Protein AF-A0A2X1KXJ7-F1 (afdb_monomer_lite)

Structure (mmCIF, N/CA/C/O backbone):
data_AF-A0A2X1KXJ7-F1
#
_entry.id   AF-A0A2X1KXJ7-F1
#
loop_
_atom_site.group_PDB
_atom_site.id
_atom_site.type_symbol
_atom_site.label_atom_id
_atom_site.label_alt_id
_atom_site.label_comp_id
_atom_site.label_asym_id
_atom_site.label_entity_id
_atom_site.label_seq_id
_atom_site.pdbx_PDB_ins_code
_atom_site.Cartn_x
_atom_site.Cartn_y
_atom_site.Cartn_z
_atom_site.occupancy
_atom_site.B_iso_or_equiv
_atom_site.auth_seq_id
_atom_site.auth_comp_id
_atom_site.auth_asym_id
_atom_site.auth_atom_id
_atom_site.pdbx_PDB_model_num
ATOM 1 N N . MET A 1 1 ? 16.088 -6.291 10.858 1.00 29.98 1 MET A N 1
ATOM 2 C CA . MET A 1 1 ? 14.641 -6.593 10.953 1.00 29.98 1 MET A CA 1
ATOM 3 C C . MET A 1 1 ? 14.403 -7.448 12.186 1.00 29.98 1 MET A C 1
ATOM 5 O O . MET A 1 1 ? 15.032 -8.490 12.298 1.00 29.98 1 MET A O 1
ATOM 9 N N . ARG A 1 2 ? 13.569 -7.004 13.136 1.00 28.48 2 ARG A N 1
ATOM 10 C CA . ARG A 1 2 ? 13.130 -7.861 14.248 1.00 28.48 2 ARG A CA 1
ATOM 11 C C . ARG A 1 2 ? 11.944 -8.679 13.752 1.00 28.48 2 ARG A C 1
ATOM 13 O O . ARG A 1 2 ? 10.889 -8.115 13.491 1.00 28.48 2 ARG A O 1
ATOM 20 N N . THR A 1 3 ? 12.115 -9.987 13.620 1.00 32.50 3 THR A N 1
ATOM 21 C CA . THR A 1 3 ? 11.000 -10.923 13.472 1.00 32.50 3 THR A CA 1
ATOM 22 C C . THR A 1 3 ? 10.183 -10.873 14.759 1.00 32.50 3 THR A C 1
ATOM 24 O O . THR A 1 3 ? 10.593 -11.410 15.789 1.00 32.50 3 THR A O 1
ATOM 27 N N . VAL A 1 4 ? 9.056 -10.162 14.748 1.00 41.41 4 VAL A N 1
ATOM 28 C CA . VAL A 1 4 ? 8.092 -10.271 15.843 1.00 41.41 4 VAL A CA 1
ATOM 29 C C . VAL A 1 4 ? 7.479 -11.656 15.716 1.00 41.41 4 VAL A C 1
ATOM 31 O O . VAL A 1 4 ? 6.808 -11.950 14.731 1.00 41.41 4 VAL A O 1
ATOM 34 N N . HIS A 1 5 ? 7.787 -12.530 16.674 1.00 40.47 5 HIS A N 1
ATOM 35 C CA . HIS A 1 5 ? 7.228 -13.875 16.689 1.00 40.47 5 HIS A CA 1
ATOM 36 C C . HIS A 1 5 ? 5.695 -13.771 16.733 1.00 40.47 5 HIS A C 1
ATOM 38 O O . HIS A 1 5 ? 5.186 -13.064 17.612 1.00 40.47 5 HIS A O 1
ATOM 44 N N . PRO A 1 6 ? 4.969 -14.462 15.836 1.00 50.69 6 PRO A N 1
ATOM 45 C CA . PRO A 1 6 ? 3.508 -14.408 15.773 1.00 50.69 6 PRO A CA 1
ATOM 46 C C . PRO A 1 6 ? 2.850 -14.653 17.138 1.00 50.69 6 PRO A C 1
ATOM 48 O O . PRO A 1 6 ? 1.909 -13.957 17.505 1.00 50.69 6 PRO A O 1
ATOM 51 N N . ASP A 1 7 ? 3.431 -15.540 17.952 1.00 54.59 7 ASP A N 1
ATOM 52 C CA . ASP A 1 7 ? 2.976 -15.870 19.309 1.00 54.59 7 ASP A CA 1
ATOM 53 C C . ASP A 1 7 ? 2.846 -14.671 20.252 1.00 54.59 7 ASP A C 1
ATOM 55 O O . ASP A 1 7 ? 1.968 -14.665 21.114 1.00 54.59 7 ASP A O 1
ATOM 59 N N . LYS A 1 8 ? 3.690 -13.639 20.109 1.00 55.44 8 LYS A N 1
ATOM 60 C CA . LYS A 1 8 ? 3.559 -12.424 20.925 1.00 55.44 8 LYS A CA 1
ATOM 61 C C . LYS A 1 8 ? 2.327 -11.621 20.525 1.00 55.44 8 LYS A C 1
ATOM 63 O O . LYS A 1 8 ? 1.589 -11.189 21.398 1.00 55.44 8 LYS A O 1
ATOM 68 N N . ILE A 1 9 ? 2.079 -11.469 19.227 1.00 58.78 9 ILE A N 1
ATOM 69 C CA . ILE A 1 9 ? 0.914 -10.734 18.718 1.00 58.78 9 ILE A CA 1
ATOM 70 C C . ILE A 1 9 ? -0.372 -11.486 19.074 1.00 58.78 9 ILE A C 1
ATOM 72 O O . ILE A 1 9 ? -1.312 -10.884 19.585 1.00 58.78 9 ILE A O 1
ATOM 76 N N . TYR A 1 10 ? -0.397 -12.810 18.890 1.00 61.47 10 TYR A N 1
ATOM 77 C CA . TYR A 1 10 ? -1.554 -13.623 19.258 1.00 61.47 10 TYR A CA 1
ATOM 78 C C . TYR A 1 10 ? -1.851 -13.563 20.757 1.00 61.47 10 TYR A C 1
ATOM 80 O O . TYR A 1 10 ? -3.012 -13.438 21.131 1.00 61.47 10 TYR A O 1
ATOM 88 N N . ARG A 1 11 ? -0.830 -13.587 21.625 1.00 69.31 11 ARG A N 1
ATOM 89 C CA . ARG A 1 11 ? -1.027 -13.441 23.075 1.00 69.31 11 ARG A CA 1
ATOM 90 C C . ARG A 1 11 ? -1.614 -12.090 23.465 1.00 69.31 11 ARG A C 1
ATOM 92 O O . ARG A 1 11 ? -2.513 -12.072 24.297 1.00 69.31 11 ARG A O 1
ATOM 99 N N . GLU A 1 12 ? -1.151 -10.996 22.868 1.00 71.12 12 GLU A N 1
ATOM 100 C CA . GLU A 1 12 ? -1.688 -9.655 23.143 1.00 71.12 12 GLU A CA 1
ATOM 101 C C . GLU A 1 12 ? -3.143 -9.522 22.672 1.00 71.12 12 GLU A C 1
ATOM 103 O O . GLU A 1 12 ? -3.991 -9.038 23.418 1.00 71.12 12 GLU A O 1
ATOM 108 N N . ILE A 1 13 ? -3.470 -10.037 21.479 1.00 73.06 13 ILE A N 1
ATOM 109 C CA . ILE A 1 13 ? -4.850 -10.053 20.964 1.00 73.06 13 ILE A CA 1
ATOM 110 C C . ILE A 1 13 ? -5.750 -10.908 21.864 1.00 73.06 13 ILE A C 1
ATOM 112 O O . ILE A 1 13 ? -6.831 -10.473 22.261 1.00 73.06 13 ILE A O 1
ATOM 116 N N . ILE A 1 14 ? -5.303 -12.113 22.232 1.00 73.25 14 ILE A N 1
ATOM 117 C CA . ILE A 1 14 ? -6.048 -13.005 23.128 1.00 73.25 14 ILE A CA 1
ATOM 118 C C . ILE A 1 14 ? -6.233 -12.349 24.496 1.00 73.25 14 ILE A C 1
ATOM 120 O O . ILE A 1 14 ? -7.328 -12.425 25.052 1.00 73.25 14 ILE A O 1
ATOM 124 N N . TRP A 1 15 ? -5.211 -11.688 25.040 1.00 81.19 15 TRP A N 1
ATOM 125 C CA . TRP A 1 15 ? -5.311 -10.975 26.310 1.00 81.19 15 TRP A CA 1
ATOM 126 C C . TRP A 1 15 ? -6.309 -9.818 26.229 1.00 81.19 15 TRP A C 1
ATOM 128 O O . TRP A 1 15 ? -7.184 -9.716 27.088 1.00 81.19 15 TRP A O 1
ATOM 138 N N . PHE A 1 16 ? -6.245 -8.999 25.179 1.00 77.94 16 PHE A N 1
ATOM 139 C CA . PHE A 1 16 ? -7.182 -7.902 24.957 1.00 77.94 16 PHE A CA 1
ATOM 140 C C . PHE A 1 16 ? -8.630 -8.407 24.875 1.00 77.94 16 PHE A C 1
ATOM 142 O O . PHE A 1 16 ? -9.495 -7.933 25.613 1.00 77.94 16 PHE A O 1
ATOM 149 N N . CYS A 1 17 ? -8.889 -9.433 24.062 1.00 75.44 17 CYS A N 1
ATOM 150 C CA . CYS A 1 17 ? -10.225 -10.006 23.903 1.00 75.44 17 CYS A CA 1
ATOM 151 C C . CYS A 1 17 ? -10.728 -10.707 25.175 1.00 75.44 17 CYS A C 1
ATOM 153 O O . CYS A 1 17 ? -11.867 -10.503 25.589 1.00 75.44 17 CYS A O 1
ATOM 155 N N . SER A 1 18 ? -9.883 -11.515 25.818 1.00 72.19 18 SER A N 1
ATOM 156 C CA . SER A 1 18 ? -10.295 -12.390 26.929 1.00 72.19 18 SER A CA 1
ATOM 157 C C . SER A 1 18 ? -10.265 -11.693 28.289 1.00 72.19 18 SER A C 1
ATOM 159 O O . SER A 1 18 ? -10.955 -12.115 29.213 1.00 72.19 18 SER A O 1
ATOM 161 N N . SER A 1 19 ? -9.456 -10.641 28.436 1.00 76.31 19 SER A N 1
ATOM 162 C CA . SER A 1 19 ? -9.278 -9.929 29.705 1.00 76.31 19 SER A CA 1
ATOM 163 C C . SER A 1 19 ? -9.865 -8.532 29.658 1.00 76.31 19 SER A C 1
ATOM 165 O O . SER A 1 19 ? -10.648 -8.191 30.534 1.00 76.31 19 SER A O 1
ATOM 167 N N . TYR A 1 20 ? -9.503 -7.716 28.670 1.00 73.81 20 TYR A N 1
ATOM 168 C CA . TYR A 1 20 ? -9.907 -6.312 28.655 1.00 73.81 20 TYR A CA 1
ATOM 169 C C . TYR A 1 20 ? -11.368 -6.162 28.222 1.00 73.81 20 TYR A C 1
ATOM 171 O O . TYR A 1 20 ? -12.198 -5.703 29.005 1.00 73.81 20 TYR A O 1
ATOM 179 N N . LEU A 1 21 ? -11.718 -6.651 27.030 1.00 75.06 21 LEU A N 1
ATOM 180 C CA . LEU A 1 21 ? -13.083 -6.583 26.494 1.00 75.06 21 LEU A CA 1
ATOM 181 C C . LEU A 1 21 ? -14.110 -7.285 27.392 1.00 75.06 21 LEU A C 1
ATOM 183 O O . LEU A 1 21 ? -15.205 -6.766 27.586 1.00 75.06 21 LEU A O 1
ATOM 187 N N . LEU A 1 22 ? -13.742 -8.431 27.968 1.00 71.19 22 LEU A N 1
ATOM 188 C CA . LEU A 1 22 ? -14.618 -9.247 28.815 1.00 71.19 22 LEU A CA 1
ATOM 189 C C . LEU A 1 22 ? -14.838 -8.646 30.214 1.00 71.19 22 LEU A C 1
ATOM 191 O O . LEU A 1 22 ? -15.933 -8.751 30.759 1.00 71.19 22 LEU A O 1
ATOM 195 N N . LYS A 1 23 ? -13.827 -7.979 30.793 1.00 78.75 23 LYS A N 1
ATOM 196 C CA . LYS A 1 23 ? -13.932 -7.337 32.120 1.00 78.75 23 LYS A CA 1
ATOM 197 C C . LYS A 1 23 ? -14.495 -5.916 32.075 1.00 78.75 23 LYS A C 1
ATOM 199 O O . LYS A 1 23 ? -14.812 -5.371 33.126 1.00 78.75 23 LYS A O 1
ATOM 204 N N . SER A 1 24 ? -14.632 -5.326 30.888 1.00 77.69 24 SER A N 1
ATOM 205 C CA . SER A 1 24 ? -15.153 -3.962 30.707 1.00 77.69 24 SER A CA 1
ATOM 206 C C . SER A 1 24 ? -16.647 -3.831 31.046 1.00 77.69 24 SER A C 1
ATOM 208 O O . SER A 1 24 ? -17.130 -2.731 31.298 1.00 77.69 24 SER A O 1
ATOM 210 N N . GLY A 1 25 ? -17.379 -4.948 31.092 1.00 82.12 25 GLY A N 1
ATOM 211 C CA . GLY A 1 25 ? -18.822 -4.974 31.315 1.00 82.12 25 GLY A CA 1
ATOM 212 C C . GLY A 1 25 ? -19.629 -4.665 30.041 1.00 82.12 25 GLY A C 1
ATOM 213 O O . GLY A 1 25 ? -19.108 -4.043 29.113 1.00 82.12 25 GLY A O 1
ATOM 214 N N . PRO A 1 26 ? -20.907 -5.087 29.970 1.00 83.00 26 PRO A N 1
ATOM 215 C CA . PRO A 1 26 ? -21.661 -5.154 28.712 1.00 83.00 26 PRO A CA 1
ATOM 216 C C . PRO A 1 26 ? -21.750 -3.834 27.935 1.00 83.00 26 PRO A C 1
ATOM 218 O O . PRO A 1 26 ? -21.610 -3.835 26.714 1.00 83.00 26 PRO A O 1
ATOM 221 N N . GLU A 1 27 ? -21.936 -2.707 28.626 1.00 84.06 27 GLU A N 1
ATOM 222 C CA . GLU A 1 27 ? -22.097 -1.395 27.982 1.00 84.06 27 GLU A CA 1
ATOM 223 C C . GLU A 1 27 ? -20.791 -0.846 27.398 1.00 84.06 27 GLU A C 1
ATOM 225 O O . GLU A 1 27 ? -20.772 -0.306 26.289 1.00 84.06 27 GLU A O 1
ATOM 230 N N . ALA A 1 28 ? -19.669 -1.030 28.095 1.00 83.75 28 ALA A N 1
ATOM 231 C CA . ALA A 1 28 ? -18.365 -0.641 27.571 1.00 83.75 28 ALA A CA 1
ATOM 232 C C . ALA A 1 28 ? -17.956 -1.541 26.396 1.00 83.75 28 ALA A C 1
ATOM 234 O O . ALA A 1 28 ? -17.510 -1.038 25.365 1.00 83.75 28 ALA A O 1
ATOM 235 N N . THR A 1 29 ? -18.192 -2.856 26.492 1.00 81.50 29 THR A N 1
ATOM 236 C CA . THR A 1 29 ? -17.978 -3.793 25.379 1.00 81.50 29 THR A CA 1
ATOM 237 C C . THR A 1 29 ? -18.814 -3.399 24.158 1.00 81.50 29 THR A C 1
ATOM 239 O O . THR A 1 29 ? -18.282 -3.322 23.051 1.00 81.50 29 THR A O 1
ATOM 242 N N . ARG A 1 30 ? -20.103 -3.081 24.347 1.00 83.38 30 ARG A N 1
ATOM 243 C CA . ARG A 1 30 ? -20.996 -2.610 23.277 1.00 83.38 30 ARG A CA 1
ATOM 244 C C . ARG A 1 30 ? -20.484 -1.328 22.626 1.00 83.38 30 ARG A C 1
ATOM 246 O O . ARG A 1 30 ? -20.495 -1.217 21.403 1.00 83.38 30 ARG A O 1
ATOM 253 N N . THR A 1 31 ? -20.017 -0.382 23.436 1.00 87.56 31 THR A N 1
ATOM 254 C CA . THR A 1 31 ? -19.471 0.896 22.962 1.00 87.56 31 THR A CA 1
ATOM 255 C C . THR A 1 31 ? -18.229 0.677 22.098 1.00 87.56 31 THR A C 1
ATOM 257 O O . THR A 1 31 ? -18.153 1.216 20.996 1.00 87.56 31 THR A O 1
ATOM 260 N N . ILE A 1 32 ? -17.298 -0.173 22.546 1.00 84.12 32 ILE A N 1
ATOM 261 C CA . ILE A 1 32 ? -16.088 -0.519 21.785 1.00 84.12 32 ILE A CA 1
ATOM 262 C C . ILE A 1 32 ? -16.457 -1.189 20.457 1.00 84.12 32 ILE A C 1
ATOM 264 O O . ILE A 1 32 ? -15.965 -0.770 19.413 1.00 84.12 32 ILE A O 1
ATOM 268 N N . ILE A 1 33 ? -17.354 -2.181 20.471 1.00 84.12 33 ILE A N 1
ATOM 269 C CA . ILE A 1 33 ? -17.796 -2.875 19.250 1.00 84.12 33 ILE A CA 1
ATOM 270 C C . ILE A 1 33 ? -18.420 -1.891 18.255 1.00 84.12 33 ILE A C 1
ATOM 272 O O . ILE A 1 33 ? -18.064 -1.906 17.079 1.00 84.12 33 ILE A O 1
ATOM 276 N N . ASN A 1 34 ? -19.312 -1.010 18.714 1.00 88.25 34 ASN A N 1
ATOM 277 C CA . ASN A 1 34 ? -19.956 -0.021 17.851 1.00 88.25 34 ASN A CA 1
ATOM 278 C C . ASN A 1 34 ? -18.955 0.995 17.282 1.00 88.25 34 ASN A C 1
ATOM 280 O O . ASN A 1 34 ? -19.090 1.387 16.122 1.00 88.25 34 ASN A O 1
ATOM 284 N N . SER A 1 35 ? -17.952 1.401 18.068 1.00 87.31 35 SER A N 1
ATOM 285 C CA . SER A 1 35 ? -16.879 2.289 17.606 1.00 87.31 35 SER A CA 1
ATOM 286 C C . SER A 1 35 ? -16.057 1.621 16.508 1.00 87.31 35 SER A C 1
ATOM 288 O O . SER A 1 35 ? -15.938 2.171 15.418 1.00 87.31 35 SER A O 1
ATOM 290 N N . VAL A 1 36 ? -15.580 0.393 16.751 1.00 85.50 36 VAL A N 1
ATOM 291 C CA . VAL A 1 36 ? -14.806 -0.388 15.772 1.00 85.50 36 VAL A CA 1
ATOM 292 C C . VAL A 1 36 ? -15.615 -0.616 14.496 1.00 85.50 36 VAL A C 1
ATOM 294 O O . VAL A 1 36 ? -15.093 -0.443 13.398 1.00 85.50 36 VAL A O 1
ATOM 297 N N . PHE A 1 37 ? -16.899 -0.962 14.621 1.00 84.88 37 PHE A N 1
ATOM 298 C CA . PHE A 1 37 ? -17.776 -1.148 13.468 1.00 84.88 37 PHE A CA 1
ATOM 299 C C . PHE A 1 37 ? -17.941 0.144 12.661 1.00 84.88 37 PHE A C 1
ATOM 301 O O . PHE A 1 37 ? -17.847 0.115 11.436 1.00 84.88 37 PHE A O 1
ATOM 308 N N . SER A 1 38 ? -18.155 1.277 13.334 1.00 87.19 38 SER A N 1
ATOM 309 C CA . SER A 1 38 ? -18.327 2.577 12.676 1.00 87.19 38 SER A CA 1
ATOM 310 C C . SER A 1 38 ? -17.048 3.032 11.970 1.00 87.19 38 SER A C 1
ATOM 312 O O . SER A 1 38 ? -17.107 3.510 10.838 1.00 87.19 38 SER A O 1
ATOM 314 N N . GLU A 1 39 ? -15.888 2.841 12.601 1.00 85.44 39 GLU A N 1
ATOM 315 C CA . GLU A 1 39 ? -14.585 3.126 11.995 1.00 85.44 39 GLU A CA 1
ATOM 316 C C . GLU A 1 39 ? -14.326 2.237 10.780 1.00 85.44 39 GLU A C 1
ATOM 318 O O . GLU A 1 39 ? -13.971 2.742 9.715 1.00 85.44 39 GLU A O 1
ATOM 323 N N . TRP A 1 40 ? -14.560 0.929 10.902 1.00 84.44 40 TRP A N 1
ATOM 324 C CA . TRP A 1 40 ? -14.382 -0.003 9.793 1.00 84.44 40 TRP A CA 1
ATOM 325 C C . TRP A 1 40 ? -15.319 0.313 8.624 1.00 84.44 40 TRP A C 1
ATOM 327 O O . TRP A 1 40 ? -14.872 0.357 7.480 1.00 84.44 40 TRP A O 1
ATOM 337 N N . ALA A 1 41 ? -16.593 0.608 8.901 1.00 84.75 41 ALA A N 1
ATOM 338 C CA . ALA A 1 41 ? -17.557 1.011 7.882 1.00 84.75 41 ALA A CA 1
ATOM 339 C C . ALA A 1 41 ? -17.121 2.296 7.163 1.00 84.75 41 ALA A C 1
ATOM 341 O O . ALA A 1 41 ? -17.209 2.371 5.941 1.00 84.75 41 ALA A O 1
ATOM 342 N N . SER A 1 42 ? -16.609 3.283 7.903 1.00 85.25 42 SER A N 1
ATOM 343 C CA . SER A 1 42 ? -16.073 4.523 7.333 1.00 85.25 42 SER A CA 1
ATOM 344 C C . SER A 1 42 ? -14.888 4.254 6.397 1.00 85.25 42 SER A C 1
ATOM 346 O O . SER A 1 42 ? -14.918 4.643 5.231 1.00 85.25 42 SER A O 1
ATOM 348 N N . ILE A 1 43 ? -13.891 3.493 6.863 1.00 84.62 43 ILE A N 1
ATOM 349 C CA . ILE A 1 43 ? -12.702 3.139 6.070 1.00 84.62 43 ILE A CA 1
ATOM 350 C C . ILE A 1 43 ? -13.091 2.363 4.805 1.00 84.62 43 ILE A C 1
ATOM 352 O O . ILE A 1 43 ? -12.611 2.673 3.714 1.00 84.62 43 ILE A O 1
ATOM 356 N N . ASN A 1 44 ? -13.982 1.380 4.945 1.00 85.25 44 ASN A N 1
ATOM 357 C CA . ASN A 1 44 ? -14.467 0.577 3.831 1.00 85.25 44 ASN A CA 1
ATOM 358 C C . ASN A 1 44 ? -15.277 1.409 2.823 1.00 85.25 44 ASN A C 1
ATOM 360 O O . ASN A 1 44 ? -15.222 1.129 1.632 1.00 85.25 44 ASN A O 1
ATOM 364 N N . ASN A 1 45 ? -16.014 2.431 3.263 1.00 87.31 45 ASN A N 1
ATOM 365 C CA . ASN A 1 45 ? -16.753 3.309 2.352 1.00 87.31 45 ASN A CA 1
ATOM 366 C C . ASN A 1 45 ? -15.823 4.206 1.525 1.00 87.31 45 ASN A C 1
ATOM 368 O O . ASN A 1 45 ? -16.100 4.431 0.348 1.00 87.31 45 ASN A O 1
ATOM 372 N N . ASP A 1 46 ? -14.720 4.682 2.111 1.00 85.75 46 ASP A N 1
ATOM 373 C CA . ASP A 1 46 ? -13.728 5.486 1.389 1.00 85.75 46 ASP A CA 1
ATOM 374 C C . ASP A 1 46 ? -12.975 4.645 0.345 1.00 85.75 46 ASP A C 1
ATOM 376 O O . ASP A 1 46 ? -12.781 5.075 -0.794 1.00 85.75 46 ASP A O 1
ATOM 380 N N . TYR A 1 47 ? -12.546 3.436 0.730 1.00 88.25 47 TYR A N 1
ATOM 381 C CA . TYR A 1 47 ? -11.749 2.543 -0.115 1.00 88.25 47 TYR A CA 1
ATOM 382 C C . TYR A 1 47 ? -12.122 1.065 0.111 1.00 88.25 47 TYR A C 1
ATOM 384 O O . TYR A 1 47 ? -11.395 0.350 0.797 1.00 88.25 47 TYR A O 1
ATOM 392 N N . PRO A 1 48 ? -13.199 0.548 -0.509 1.00 86.19 48 PRO A N 1
ATOM 393 C CA . PRO A 1 48 ? -13.672 -0.820 -0.251 1.00 86.19 48 PRO A CA 1
ATOM 394 C C . PRO A 1 48 ? -12.744 -1.908 -0.809 1.00 86.19 48 PRO A C 1
ATOM 396 O O . PRO A 1 48 ? -12.764 -3.054 -0.366 1.00 86.19 48 PRO A O 1
ATOM 399 N N . SER A 1 49 ? -11.948 -1.586 -1.834 1.00 88.69 49 SER A N 1
ATOM 400 C CA . SER A 1 49 ? -11.026 -2.546 -2.451 1.00 88.69 49 SER A CA 1
ATOM 401 C C . SER A 1 49 ? -9.818 -1.842 -3.095 1.00 88.69 49 SER A C 1
ATOM 403 O O . SER A 1 49 ? -9.713 -1.771 -4.328 1.00 88.69 49 SER A O 1
ATOM 405 N N . PRO A 1 50 ? -8.905 -1.279 -2.275 1.00 91.12 50 PRO A N 1
ATOM 406 C CA . PRO A 1 50 ? -7.828 -0.392 -2.735 1.00 91.12 50 PRO A CA 1
ATOM 407 C C . PRO A 1 50 ? -6.872 -1.062 -3.736 1.00 91.12 50 PRO A C 1
ATOM 409 O O . PRO A 1 50 ? -6.358 -0.412 -4.651 1.00 91.12 50 PRO A O 1
ATOM 412 N N . PHE A 1 51 ? -6.676 -2.376 -3.605 1.00 95.69 51 PHE A N 1
ATOM 413 C CA . PHE A 1 51 ? -5.747 -3.166 -4.418 1.00 95.69 51 PHE A CA 1
ATOM 414 C C . PHE A 1 51 ? -6.442 -4.238 -5.263 1.00 95.69 51 PHE A C 1
ATOM 416 O O . PHE A 1 51 ? -5.823 -5.229 -5.622 1.00 95.69 51 PHE A O 1
ATOM 423 N N . SER A 1 52 ? -7.705 -4.025 -5.646 1.00 93.75 52 SER A N 1
ATOM 424 C CA . SER A 1 52 ? -8.487 -4.947 -6.499 1.00 93.75 52 SER A CA 1
ATOM 425 C C . SER A 1 52 ? -7.842 -5.308 -7.850 1.00 93.75 52 SER A C 1
ATOM 427 O O . SER A 1 52 ? -8.268 -6.249 -8.512 1.00 93.75 52 SER A O 1
ATOM 429 N N . TRP A 1 53 ? -6.819 -4.565 -8.273 1.00 94.31 53 TRP A N 1
ATOM 430 C CA . TRP A 1 53 ? -6.021 -4.795 -9.481 1.00 94.31 53 TRP A CA 1
ATOM 431 C C . TRP A 1 53 ? -4.773 -5.671 -9.245 1.00 94.31 53 TRP A C 1
ATOM 433 O O . TRP A 1 53 ? -3.981 -5.851 -10.169 1.00 94.31 53 TRP A O 1
ATOM 443 N N . VAL A 1 54 ? -4.586 -6.188 -8.027 1.00 94.56 54 VAL A N 1
ATOM 444 C CA . VAL A 1 54 ? -3.527 -7.124 -7.625 1.00 94.56 54 VAL A CA 1
ATOM 445 C C . VAL A 1 54 ? -4.172 -8.471 -7.312 1.00 94.56 54 VAL A C 1
ATOM 447 O O . VAL A 1 54 ? -5.096 -8.538 -6.504 1.00 94.56 54 VAL A O 1
ATOM 450 N N . ASP A 1 55 ? -3.681 -9.548 -7.922 1.00 92.94 55 ASP A N 1
ATOM 451 C CA . ASP A 1 55 ? -4.115 -10.903 -7.573 1.00 92.94 55 ASP A CA 1
ATOM 452 C C . ASP A 1 55 ? -3.455 -11.347 -6.258 1.00 92.94 55 ASP A C 1
ATOM 454 O O . ASP A 1 55 ? -2.234 -11.487 -6.175 1.00 92.94 55 ASP A O 1
ATOM 458 N N . SER A 1 56 ? -4.268 -11.5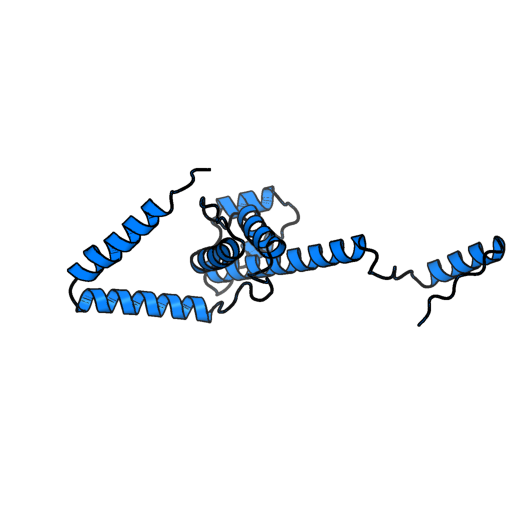87 -5.225 1.00 91.12 56 SER A N 1
ATOM 459 C CA . SER A 1 56 ? -3.809 -12.013 -3.896 1.00 91.12 56 SER A CA 1
ATOM 460 C C . SER A 1 56 ? -3.194 -13.417 -3.871 1.00 91.12 56 SER A C 1
ATOM 462 O O . SER A 1 56 ? -2.573 -13.804 -2.877 1.00 91.12 56 SER A O 1
ATOM 464 N N . ARG A 1 57 ? -3.358 -14.191 -4.949 1.00 90.75 57 ARG A N 1
ATOM 465 C CA . ARG A 1 57 ? -2.786 -15.535 -5.115 1.00 90.75 57 ARG A CA 1
ATOM 466 C C . ARG A 1 57 ? -1.488 -15.526 -5.916 1.00 90.75 57 ARG A C 1
ATOM 468 O O . ARG A 1 57 ? -0.762 -16.519 -5.904 1.00 90.75 57 ARG A O 1
ATOM 475 N N . ASP A 1 58 ? -1.183 -14.422 -6.588 1.00 94.12 58 ASP A N 1
ATOM 476 C CA . ASP A 1 58 ? 0.032 -14.254 -7.374 1.00 94.12 58 ASP A CA 1
ATOM 477 C C . ASP A 1 58 ? 1.167 -13.732 -6.478 1.00 94.12 58 ASP A C 1
ATOM 479 O O . ASP A 1 58 ? 1.131 -12.611 -5.961 1.00 94.12 58 ASP A O 1
ATOM 483 N N . SER A 1 59 ? 2.193 -14.568 -6.288 1.00 93.12 59 SER A N 1
ATOM 484 C CA . SER A 1 59 ? 3.347 -14.242 -5.442 1.00 93.12 59 SER A CA 1
ATOM 485 C C . SER A 1 59 ? 4.109 -13.015 -5.921 1.00 93.12 59 SER A C 1
ATOM 487 O O . SER A 1 59 ? 4.510 -12.200 -5.094 1.00 93.12 59 SER A O 1
ATOM 489 N N . GLU A 1 60 ? 4.307 -12.866 -7.229 1.00 93.62 60 GLU A N 1
ATOM 490 C CA . GLU A 1 60 ? 5.068 -11.750 -7.785 1.00 93.62 60 GLU A CA 1
ATOM 491 C C . GLU A 1 60 ? 4.309 -10.439 -7.577 1.00 93.62 60 GLU A C 1
ATOM 493 O O . GLU A 1 60 ? 4.884 -9.436 -7.151 1.00 93.62 60 GLU A O 1
ATOM 498 N N . GLN A 1 61 ? 2.997 -10.455 -7.813 1.00 94.88 61 GLN A N 1
ATOM 499 C CA . GLN A 1 61 ? 2.141 -9.292 -7.609 1.00 94.88 61 GLN A CA 1
ATOM 500 C C . GLN A 1 61 ? 2.072 -8.873 -6.138 1.00 94.88 61 GLN A C 1
ATOM 502 O O . GLN A 1 61 ? 2.196 -7.682 -5.834 1.00 94.88 61 GLN A O 1
ATOM 507 N N . CYS A 1 62 ? 1.930 -9.835 -5.225 1.00 94.88 62 CYS A N 1
ATOM 508 C CA . CYS A 1 62 ? 1.907 -9.574 -3.788 1.00 94.88 62 CYS A CA 1
ATOM 509 C C . CYS A 1 62 ? 3.255 -9.047 -3.274 1.00 94.88 62 CYS A C 1
ATOM 511 O O . CYS A 1 62 ? 3.292 -8.080 -2.507 1.00 94.88 62 CYS A O 1
ATOM 513 N N . ASP A 1 63 ? 4.365 -9.637 -3.725 1.00 93.50 63 ASP A N 1
ATOM 514 C CA . ASP A 1 63 ? 5.719 -9.195 -3.382 1.00 93.50 63 ASP A CA 1
ATOM 515 C C . ASP A 1 63 ? 5.993 -7.790 -3.903 1.00 93.50 63 ASP A C 1
ATOM 517 O O . ASP A 1 63 ? 6.525 -6.937 -3.184 1.00 93.50 63 ASP A O 1
ATOM 521 N N . TRP A 1 64 ? 5.599 -7.530 -5.147 1.00 95.50 64 TRP A N 1
ATOM 522 C CA . TRP A 1 64 ? 5.728 -6.221 -5.758 1.00 95.50 64 TRP A CA 1
ATOM 523 C C . TRP A 1 64 ? 4.935 -5.171 -4.976 1.00 95.50 64 TRP A C 1
ATOM 525 O O . TRP A 1 64 ? 5.501 -4.129 -4.645 1.00 95.50 64 TRP A O 1
ATOM 535 N N . LEU A 1 65 ? 3.668 -5.442 -4.631 1.00 96.44 65 LEU A N 1
ATOM 536 C CA . LEU A 1 65 ? 2.821 -4.496 -3.899 1.00 96.44 65 LEU A CA 1
ATOM 537 C C . LEU A 1 65 ? 3.437 -4.159 -2.539 1.00 96.44 65 LEU A C 1
ATOM 539 O O . LEU A 1 65 ? 3.618 -2.982 -2.218 1.00 96.44 65 LEU A O 1
ATOM 543 N N . TRP A 1 66 ? 3.809 -5.186 -1.771 1.00 94.81 66 TRP A N 1
ATOM 544 C CA . TRP A 1 66 ? 4.397 -5.016 -0.445 1.00 94.81 66 TRP A CA 1
ATOM 545 C C . TRP A 1 66 ? 5.681 -4.180 -0.492 1.00 94.81 66 TRP A C 1
ATOM 547 O O . TRP A 1 66 ? 5.818 -3.195 0.236 1.00 94.81 66 TRP A O 1
ATOM 557 N N . ASN A 1 67 ? 6.596 -4.500 -1.409 1.00 93.19 67 ASN A N 1
ATOM 558 C CA . ASN A 1 67 ? 7.844 -3.755 -1.570 1.00 93.19 67 ASN A CA 1
ATOM 559 C C . ASN A 1 67 ? 7.604 -2.323 -2.075 1.00 93.19 67 ASN A C 1
ATOM 561 O O . ASN A 1 67 ? 8.243 -1.379 -1.608 1.00 93.19 67 ASN A O 1
ATOM 565 N N . ALA A 1 68 ? 6.666 -2.135 -3.006 1.00 94.69 68 ALA A N 1
ATOM 566 C CA . ALA A 1 68 ? 6.346 -0.826 -3.562 1.00 94.69 68 ALA A CA 1
ATOM 567 C C . ALA A 1 68 ? 5.753 0.127 -2.513 1.00 94.69 68 ALA A C 1
ATOM 569 O O . ALA A 1 68 ? 6.043 1.329 -2.558 1.00 94.69 68 ALA A O 1
ATOM 570 N N . MET A 1 69 ? 4.961 -0.389 -1.569 1.00 95.25 69 MET A N 1
ATOM 571 C CA . MET A 1 69 ? 4.474 0.381 -0.422 1.00 95.25 69 MET A CA 1
ATOM 572 C C . MET A 1 69 ? 5.630 0.779 0.509 1.00 95.25 69 MET A C 1
ATOM 574 O O . MET A 1 69 ? 5.764 1.956 0.849 1.00 95.25 69 MET A O 1
ATOM 578 N N . GLN A 1 70 ? 6.531 -0.154 0.831 1.00 91.88 70 GLN A N 1
ATOM 579 C CA . GLN A 1 70 ? 7.676 0.086 1.724 1.00 91.88 70 GLN A CA 1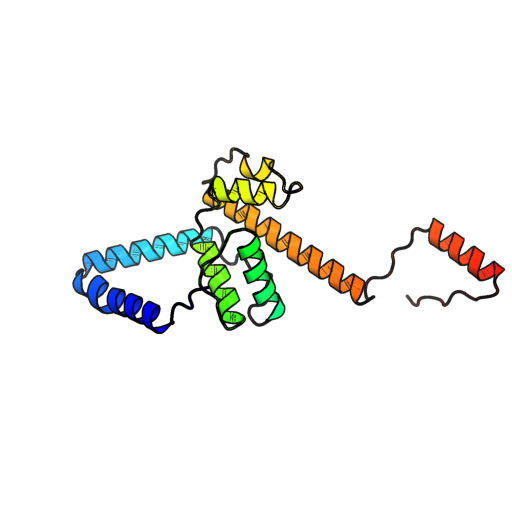
ATOM 580 C C . GLN A 1 70 ? 8.639 1.150 1.174 1.00 91.88 70 GLN A C 1
ATOM 582 O O . GLN A 1 70 ? 9.037 2.060 1.900 1.00 91.88 70 GLN A O 1
ATOM 587 N N . VAL A 1 71 ? 8.943 1.115 -0.131 1.00 91.50 71 VAL A N 1
ATOM 588 C CA . VAL A 1 71 ? 9.747 2.153 -0.817 1.00 91.50 71 VAL A CA 1
ATOM 589 C C . VAL A 1 71 ? 9.095 3.538 -0.723 1.00 91.50 71 VAL A C 1
ATOM 591 O O . VAL A 1 71 ? 9.777 4.558 -0.774 1.00 91.50 71 VAL A O 1
ATOM 594 N N . ARG A 1 72 ? 7.771 3.590 -0.553 1.00 92.88 72 ARG A N 1
ATOM 595 C CA . ARG A 1 72 ? 7.006 4.825 -0.350 1.00 92.88 72 ARG A CA 1
ATOM 596 C C . ARG A 1 72 ? 6.804 5.158 1.126 1.00 92.88 72 ARG A C 1
ATOM 598 O O . ARG A 1 72 ? 5.948 5.976 1.431 1.00 92.88 72 ARG A O 1
ATOM 605 N N . CYS A 1 73 ? 7.569 4.554 2.033 1.00 92.06 73 CYS A N 1
ATOM 606 C CA . CYS A 1 73 ? 7.448 4.741 3.481 1.00 92.06 73 CYS A CA 1
ATOM 607 C C . CYS A 1 73 ? 6.076 4.341 4.051 1.00 92.06 73 CYS A C 1
ATOM 609 O O . CYS A 1 73 ? 5.680 4.844 5.101 1.00 92.06 73 CYS A O 1
ATOM 611 N N . VAL A 1 74 ? 5.353 3.448 3.371 1.00 93.56 74 VAL A N 1
ATOM 612 C CA . VAL A 1 74 ? 4.067 2.915 3.828 1.00 93.56 74 VAL A CA 1
ATOM 613 C C . VAL A 1 74 ? 4.252 1.436 4.108 1.00 93.56 74 VAL A C 1
ATOM 615 O O . VAL A 1 74 ? 4.424 0.629 3.201 1.00 93.56 74 VAL A O 1
ATOM 618 N N . GLY A 1 75 ? 4.285 1.070 5.379 1.00 87.94 75 GLY A N 1
ATOM 619 C CA . GLY A 1 75 ? 4.669 -0.277 5.753 1.00 87.94 75 GLY A CA 1
ATOM 620 C C . GLY A 1 75 ? 4.719 -0.476 7.251 1.00 87.94 75 GLY A C 1
ATOM 621 O O . GLY A 1 75 ? 4.618 0.465 8.036 1.00 87.94 75 GLY A O 1
ATOM 622 N N . THR A 1 76 ? 4.912 -1.728 7.639 1.00 81.38 76 THR A N 1
ATOM 623 C CA . THR A 1 76 ? 5.161 -2.114 9.028 1.00 81.38 76 THR A CA 1
ATOM 624 C C . THR A 1 76 ? 6.542 -2.768 9.122 1.00 81.38 76 THR A C 1
ATOM 626 O O . THR A 1 76 ? 7.052 -3.254 8.106 1.00 81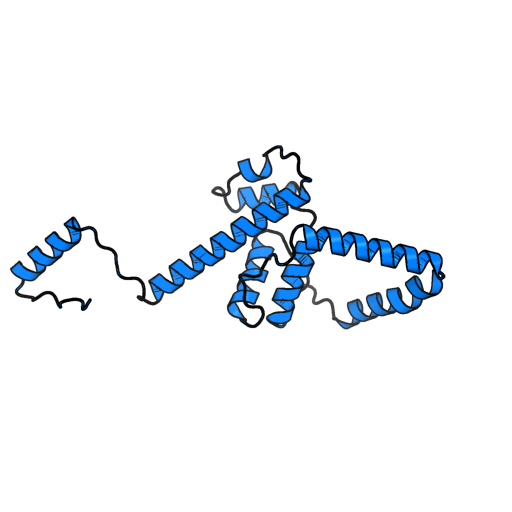.38 76 THR A O 1
ATOM 629 N N . PRO A 1 77 ? 7.166 -2.823 10.314 1.00 77.00 77 PRO A N 1
ATOM 630 C CA . PRO A 1 77 ? 8.426 -3.545 10.507 1.00 77.00 77 PRO A CA 1
ATOM 631 C C . PRO A 1 77 ? 8.265 -5.073 10.426 1.00 77.00 77 PRO A C 1
ATOM 633 O O . PRO A 1 77 ? 9.255 -5.797 10.545 1.00 77.00 77 PRO A O 1
ATOM 636 N N . LEU A 1 78 ? 7.033 -5.568 10.269 1.00 79.56 78 LEU A N 1
ATOM 637 C CA . LEU A 1 78 ? 6.730 -6.981 10.102 1.00 79.56 78 LEU A CA 1
ATOM 638 C C . LEU A 1 78 ? 6.983 -7.383 8.651 1.00 79.56 78 LEU A C 1
ATOM 640 O O . LEU A 1 78 ? 6.694 -6.619 7.737 1.00 79.56 78 LEU A O 1
ATOM 644 N N . ASN A 1 79 ? 7.504 -8.590 8.441 1.00 80.88 79 ASN A N 1
ATOM 645 C CA . ASN A 1 79 ? 7.668 -9.147 7.104 1.00 80.88 79 ASN A CA 1
ATOM 646 C C . ASN A 1 79 ? 6.732 -10.354 6.947 1.00 80.88 79 ASN A C 1
ATOM 648 O O . ASN A 1 79 ? 7.026 -11.405 7.524 1.00 80.88 79 ASN A O 1
ATOM 652 N N . PRO A 1 80 ? 5.599 -10.212 6.237 1.00 85.94 80 PRO A N 1
ATOM 653 C CA . PRO A 1 80 ? 4.671 -11.315 6.018 1.00 85.94 80 PRO A CA 1
ATOM 654 C C . PRO A 1 80 ? 5.326 -12.410 5.161 1.00 85.94 80 PRO A C 1
ATOM 656 O O . PRO A 1 80 ? 6.136 -12.116 4.280 1.00 85.94 80 PRO A O 1
ATOM 659 N N . LEU A 1 81 ? 5.006 -13.678 5.434 1.00 84.00 81 LEU A N 1
ATOM 660 C CA . LEU A 1 81 ? 5.741 -14.818 4.876 1.00 84.00 81 LEU A CA 1
ATOM 661 C C . LEU A 1 81 ? 5.142 -15.317 3.560 1.00 84.00 81 LEU A C 1
ATOM 663 O O . LEU A 1 81 ? 5.889 -15.651 2.643 1.00 84.00 81 LEU A O 1
ATOM 667 N N . THR A 1 82 ? 3.813 -15.355 3.454 1.00 88.12 82 THR A N 1
ATOM 668 C CA . THR A 1 82 ? 3.117 -15.857 2.259 1.00 88.12 82 THR A CA 1
ATOM 669 C C . THR A 1 82 ? 2.612 -14.716 1.365 1.00 88.12 82 THR A C 1
ATOM 671 O O . THR A 1 82 ? 2.400 -13.607 1.864 1.00 88.12 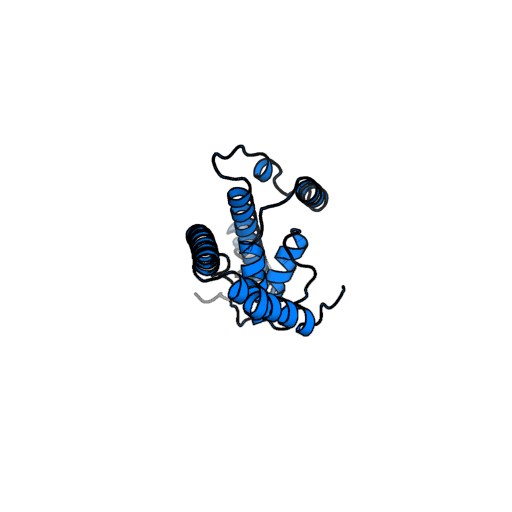82 THR A O 1
ATOM 674 N N . PRO A 1 83 ? 2.379 -14.960 0.060 1.00 88.00 83 PRO A N 1
ATOM 675 C CA . PRO A 1 83 ? 1.777 -13.975 -0.848 1.00 88.00 83 PRO A CA 1
ATOM 676 C C . PRO A 1 83 ? 0.469 -13.390 -0.317 1.00 88.00 83 PRO A C 1
ATOM 678 O O . PRO A 1 83 ? 0.325 -12.177 -0.186 1.00 88.00 83 PRO A O 1
ATOM 681 N N . GLU A 1 84 ? -0.439 -14.267 0.105 1.00 89.12 84 GLU A N 1
ATOM 682 C CA . GLU A 1 84 ? -1.732 -13.878 0.656 1.00 89.12 84 GLU A CA 1
ATOM 683 C C . GLU A 1 84 ? -1.572 -13.027 1.925 1.00 89.12 84 GLU A C 1
ATOM 685 O O . GLU A 1 84 ? -2.235 -12.002 2.079 1.00 89.12 84 GLU A O 1
ATOM 690 N N . GLN A 1 85 ? -0.635 -13.385 2.812 1.00 90.81 85 GLN A N 1
ATOM 691 C CA . GLN A 1 85 ? -0.329 -12.554 3.974 1.00 90.81 85 GLN A CA 1
ATOM 692 C C . GLN A 1 85 ? 0.188 -11.175 3.557 1.00 90.81 85 GLN A C 1
ATOM 694 O O . GLN A 1 85 ? -0.237 -10.182 4.137 1.00 90.81 85 GLN A O 1
ATOM 699 N N . LYS A 1 86 ? 1.068 -11.077 2.553 1.00 92.75 86 LYS A N 1
ATOM 700 C CA . LYS A 1 86 ? 1.570 -9.785 2.055 1.00 92.75 86 LYS A CA 1
ATOM 701 C C . LYS A 1 86 ? 0.442 -8.921 1.499 1.00 92.75 86 LYS A C 1
ATOM 703 O O . LYS A 1 86 ? 0.391 -7.736 1.819 1.00 92.75 86 LYS A O 1
ATOM 708 N N . TYR A 1 87 ? -0.490 -9.511 0.751 1.00 94.06 87 TYR A N 1
ATOM 709 C CA . TYR A 1 87 ? -1.670 -8.811 0.245 1.00 94.06 87 TYR A CA 1
ATOM 710 C C . TYR A 1 87 ? -2.556 -8.273 1.379 1.00 94.06 87 TYR A C 1
ATOM 712 O O . TYR A 1 87 ? -2.881 -7.084 1.411 1.00 94.06 87 TYR A O 1
ATOM 720 N N . TRP A 1 88 ? -2.908 -9.111 2.357 1.00 91.88 88 TRP A N 1
ATOM 721 C CA . TRP A 1 88 ? -3.761 -8.680 3.469 1.00 91.88 88 TRP A CA 1
ATOM 722 C C . TRP A 1 88 ? -3.066 -7.678 4.394 1.00 91.88 88 TRP A C 1
ATOM 724 O O . TRP A 1 88 ? -3.701 -6.730 4.852 1.00 91.88 88 TRP A O 1
ATOM 734 N N . PHE A 1 89 ? -1.758 -7.818 4.621 1.00 92.81 89 PHE A N 1
ATOM 735 C CA . PHE A 1 89 ? -0.976 -6.825 5.359 1.00 92.81 89 PHE A CA 1
ATOM 736 C C . PHE A 1 89 ? -0.875 -5.500 4.608 1.00 92.81 89 PHE A C 1
ATOM 738 O O . PHE A 1 89 ? -0.917 -4.452 5.249 1.00 92.81 89 PHE A O 1
ATOM 745 N N . ALA A 1 90 ? -0.756 -5.518 3.279 1.00 94.25 90 ALA A N 1
ATOM 746 C CA . ALA A 1 90 ? -0.808 -4.312 2.460 1.00 94.25 90 ALA A CA 1
ATOM 747 C C . ALA A 1 90 ? -2.157 -3.596 2.634 1.00 94.25 90 ALA A C 1
ATOM 749 O O . ALA A 1 90 ? -2.168 -2.401 2.930 1.00 94.25 90 ALA A O 1
ATOM 750 N N . CYS A 1 91 ? -3.276 -4.329 2.550 1.00 92.94 91 CYS A N 1
ATOM 751 C CA . CYS A 1 91 ? -4.620 -3.791 2.801 1.00 92.94 91 CYS A CA 1
ATOM 752 C C . CYS A 1 91 ? -4.735 -3.196 4.210 1.00 92.94 91 CYS A C 1
ATOM 754 O O . CYS A 1 91 ? -5.016 -2.012 4.357 1.00 92.94 91 CYS A O 1
ATOM 756 N N . ALA A 1 92 ? -4.405 -3.973 5.245 1.00 90.81 92 ALA A N 1
ATOM 757 C CA . ALA A 1 92 ? -4.492 -3.521 6.631 1.00 90.81 92 ALA A CA 1
ATOM 758 C C . ALA A 1 92 ? -3.593 -2.303 6.903 1.00 90.81 92 ALA A C 1
ATOM 760 O O . ALA A 1 92 ? -3.985 -1.381 7.618 1.00 90.81 92 ALA A O 1
ATOM 761 N N . THR A 1 93 ? -2.393 -2.277 6.318 1.00 93.00 93 THR A N 1
ATOM 762 C CA . THR A 1 93 ? -1.477 -1.138 6.430 1.00 93.00 93 THR A CA 1
ATOM 763 C C . THR A 1 93 ? -2.086 0.090 5.770 1.00 93.00 93 THR A C 1
ATOM 765 O O . THR A 1 93 ? -2.073 1.155 6.368 1.00 93.00 93 THR A O 1
ATOM 768 N N . PHE A 1 94 ? -2.645 -0.046 4.566 1.00 93.62 94 PHE A N 1
ATOM 769 C CA . PHE A 1 94 ? -3.312 1.047 3.864 1.00 93.62 94 PHE A CA 1
ATOM 770 C C . PHE A 1 94 ? -4.514 1.592 4.648 1.00 93.62 94 PHE A C 1
ATOM 772 O O . PHE A 1 94 ? -4.668 2.807 4.782 1.00 93.62 94 PHE A O 1
ATOM 779 N N . ASP A 1 95 ? -5.338 0.713 5.211 1.00 90.12 95 ASP A N 1
ATOM 780 C CA . ASP A 1 95 ? -6.527 1.078 5.978 1.00 90.12 95 ASP A CA 1
ATOM 781 C C . ASP A 1 95 ? -6.166 1.898 7.219 1.00 90.12 95 ASP A C 1
ATOM 783 O O . ASP A 1 95 ? -6.708 2.991 7.417 1.00 90.12 95 ASP A O 1
ATOM 787 N N . ASN A 1 96 ? -5.172 1.438 7.980 1.00 88.38 96 ASN A N 1
ATOM 788 C CA . ASN A 1 96 ? -4.701 2.078 9.214 1.00 88.38 96 ASN A CA 1
ATOM 789 C C . ASN A 1 96 ? -3.711 3.232 8.982 1.00 88.38 96 ASN A C 1
ATOM 791 O O . ASN A 1 96 ? -3.257 3.863 9.934 1.00 88.38 96 ASN A O 1
ATOM 795 N N . TRP A 1 97 ? -3.327 3.501 7.735 1.00 91.31 97 TRP A N 1
ATOM 796 C CA . TRP A 1 97 ? -2.369 4.553 7.433 1.00 91.31 97 TRP A CA 1
ATOM 797 C C . TRP A 1 97 ? -3.037 5.932 7.418 1.00 91.31 97 TRP A C 1
ATOM 799 O O . TRP A 1 97 ? -3.989 6.184 6.676 1.00 91.31 97 TRP A O 1
ATOM 809 N N . GLU A 1 98 ? -2.491 6.843 8.221 1.00 88.50 98 GLU A N 1
ATOM 810 C CA . GLU A 1 98 ? -2.984 8.216 8.399 1.00 88.50 98 GLU A CA 1
ATOM 811 C C . GLU A 1 98 ? -2.388 9.220 7.395 1.00 88.50 98 GLU A C 1
ATOM 813 O O . GLU A 1 98 ? -2.688 10.412 7.424 1.00 88.50 98 GLU A O 1
ATOM 818 N N . GLY A 1 99 ? -1.564 8.738 6.464 1.00 90.69 99 GLY A N 1
ATOM 819 C CA . GLY A 1 99 ? -0.842 9.565 5.505 1.00 90.69 99 GLY A CA 1
ATOM 820 C C . GLY A 1 99 ? 0.628 9.767 5.879 1.00 90.69 99 GLY A C 1
ATOM 821 O O . GLY A 1 99 ? 1.104 9.326 6.926 1.00 90.69 99 GLY A O 1
ATOM 822 N N . TRP A 1 100 ? 1.380 10.405 4.981 1.00 91.19 100 TRP A N 1
ATOM 823 C CA . TRP A 1 100 ? 2.782 10.729 5.232 1.00 91.19 100 TRP A CA 1
ATOM 824 C C . TRP A 1 100 ? 2.909 11.898 6.201 1.00 91.19 100 TRP A C 1
ATOM 826 O O . TRP A 1 100 ? 2.209 12.901 6.064 1.00 91.19 100 TRP A O 1
ATOM 836 N N . ASN A 1 101 ? 3.857 11.794 7.128 1.00 89.62 101 ASN A N 1
ATOM 837 C CA . ASN A 1 101 ? 4.324 12.952 7.883 1.00 89.62 101 ASN A CA 1
ATOM 838 C C . ASN A 1 101 ? 5.324 13.786 7.056 1.00 89.62 101 ASN A C 1
ATOM 840 O O . ASN A 1 101 ? 5.833 13.333 6.028 1.00 89.62 101 ASN A O 1
ATOM 844 N N . GLU A 1 102 ? 5.635 14.999 7.515 1.00 88.19 102 GLU A N 1
ATOM 845 C CA . GLU A 1 102 ? 6.526 15.926 6.800 1.00 88.19 102 GLU A CA 1
ATOM 846 C C . GLU A 1 102 ? 7.912 15.332 6.511 1.00 88.19 102 GLU A C 1
ATOM 848 O O . GLU A 1 102 ? 8.440 15.504 5.414 1.00 88.19 102 GLU A O 1
ATOM 853 N N . GLN A 1 103 ? 8.479 14.574 7.455 1.00 90.44 103 GLN A N 1
ATOM 854 C CA . GLN A 1 103 ? 9.791 13.938 7.295 1.00 90.44 103 GLN A CA 1
ATOM 855 C C . GLN A 1 103 ? 9.765 12.866 6.199 1.00 90.44 103 GLN A C 1
ATOM 857 O O . GLN A 1 103 ? 10.674 12.798 5.373 1.00 90.44 103 GLN A O 1
ATOM 862 N N . GLN A 1 104 ? 8.708 12.051 6.156 1.00 91.12 104 GLN A N 1
ATOM 863 C CA . GLN A 1 104 ? 8.502 11.050 5.112 1.00 91.12 104 GLN A CA 1
ATOM 864 C C . GLN A 1 104 ? 8.287 11.712 3.750 1.00 91.12 104 GLN A C 1
ATOM 866 O O . GLN A 1 104 ? 8.878 11.270 2.769 1.00 91.12 104 GLN A O 1
ATOM 871 N N . VAL A 1 105 ? 7.492 12.787 3.672 1.00 89.69 105 VAL A N 1
ATOM 872 C CA . VAL A 1 105 ? 7.314 13.546 2.422 1.00 89.69 105 VAL A CA 1
ATOM 873 C C . VAL A 1 105 ? 8.654 14.098 1.940 1.00 89.69 105 VAL A C 1
ATOM 875 O O . VAL A 1 105 ? 8.997 13.923 0.772 1.00 89.69 105 VAL A O 1
ATOM 878 N N . GLN A 1 106 ? 9.435 14.709 2.830 1.00 89.31 106 GLN A N 1
ATOM 879 C CA . GLN A 1 106 ? 10.740 15.269 2.493 1.00 89.31 106 GLN A CA 1
ATOM 880 C C . GLN A 1 106 ? 11.702 14.188 1.979 1.00 89.31 106 GLN A C 1
ATOM 882 O O . GLN A 1 106 ? 12.239 14.325 0.880 1.00 89.31 106 GLN A O 1
ATOM 887 N N . PHE A 1 107 ? 11.825 13.069 2.700 1.00 91.12 107 PHE A N 1
ATOM 888 C CA . PHE A 1 107 ? 12.629 11.920 2.277 1.00 91.12 107 PHE A CA 1
ATOM 889 C C . PHE A 1 107 ? 12.226 11.412 0.887 1.00 91.12 107 PHE A C 1
ATOM 891 O O . PHE A 1 107 ? 13.072 11.103 0.046 1.00 91.12 107 PHE A O 1
ATOM 898 N N . LEU A 1 108 ? 10.924 11.334 0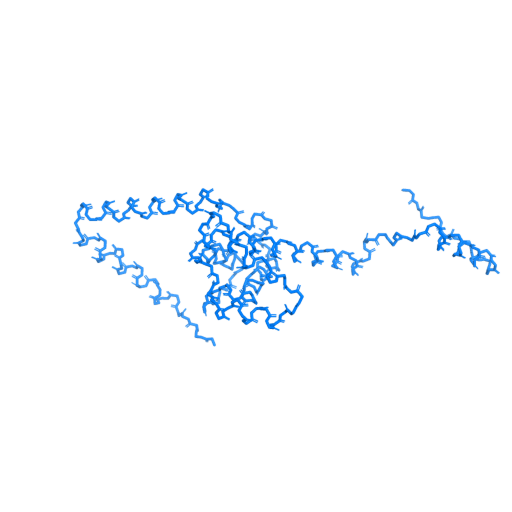.620 1.00 90.69 108 LEU A N 1
ATOM 899 C CA . LEU A 1 108 ? 10.398 10.849 -0.648 1.00 90.69 108 LEU A CA 1
ATOM 900 C C . LEU A 1 108 ? 10.660 11.802 -1.822 1.00 90.69 108 LEU A C 1
ATOM 902 O O . LEU A 1 108 ? 10.861 11.336 -2.946 1.00 90.69 108 LEU A O 1
ATOM 906 N N . LEU A 1 109 ? 10.638 13.114 -1.579 1.00 89.31 109 LEU A N 1
ATOM 907 C CA . LEU A 1 109 ? 10.967 14.130 -2.581 1.00 89.31 109 LEU A CA 1
ATOM 908 C C . LEU A 1 109 ? 12.472 14.160 -2.877 1.00 89.31 109 LEU A C 1
ATOM 910 O O . LEU A 1 109 ? 12.859 14.305 -4.034 1.00 89.31 109 LEU A O 1
ATOM 914 N N . GLU A 1 110 ? 13.312 13.965 -1.861 1.00 89.75 110 GLU A N 1
ATOM 915 C CA . GLU A 1 110 ? 14.767 13.852 -2.020 1.00 89.75 110 GLU A CA 1
ATOM 916 C C . GLU A 1 110 ? 15.160 12.569 -2.761 1.00 89.75 110 GLU A C 1
ATOM 918 O O . GLU A 1 110 ? 15.974 12.601 -3.684 1.00 89.75 110 GLU A O 1
ATOM 923 N N . SER A 1 111 ? 14.525 11.447 -2.414 1.00 87.06 111 SER A N 1
ATOM 924 C CA . SER A 1 111 ? 14.786 10.138 -3.028 1.00 87.06 111 SER A CA 1
ATOM 925 C C . SER A 1 111 ? 14.340 10.061 -4.491 1.00 87.06 111 SER A C 1
ATOM 927 O O . SER A 1 111 ? 14.881 9.274 -5.268 1.00 87.06 111 SER A O 1
ATOM 929 N N . ASN A 1 112 ? 13.345 10.858 -4.892 1.00 85.19 112 ASN A N 1
ATOM 930 C CA . ASN A 1 112 ? 12.893 10.947 -6.276 1.00 85.19 112 ASN A CA 1
ATOM 931 C C . ASN A 1 1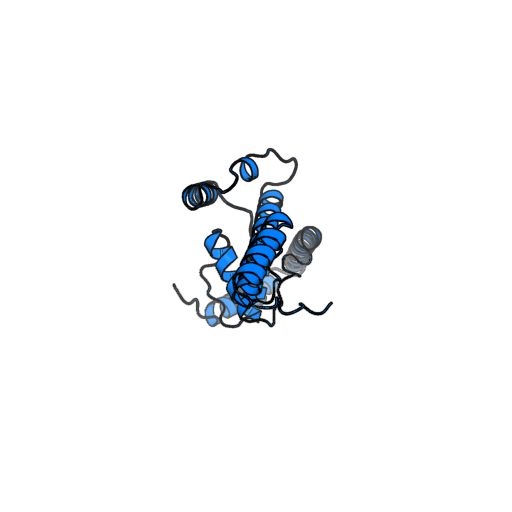12 ? 12.565 12.401 -6.660 1.00 85.19 112 ASN A C 1
ATOM 933 O O . ASN A 1 112 ? 11.401 12.806 -6.582 1.00 85.19 112 ASN A O 1
ATOM 937 N N . PRO A 1 113 ? 13.546 13.154 -7.197 1.00 80.56 113 PRO A N 1
ATOM 938 C CA . PRO A 1 113 ? 13.360 14.555 -7.586 1.00 80.56 113 PRO A CA 1
ATOM 939 C C . PRO A 1 113 ? 12.297 14.786 -8.670 1.00 80.56 113 PRO A C 1
ATOM 941 O O . PRO A 1 113 ? 11.852 15.911 -8.874 1.00 80.56 113 PRO A O 1
ATOM 944 N N . ARG A 1 114 ? 11.886 13.735 -9.397 1.00 82.00 114 ARG A N 1
ATOM 945 C CA . ARG A 1 114 ? 10.820 13.810 -10.411 1.00 82.00 114 ARG A CA 1
ATOM 946 C C . ARG A 1 114 ? 9.421 13.659 -9.817 1.00 82.00 114 ARG A C 1
ATOM 948 O O . ARG A 1 114 ? 8.438 13.808 -10.543 1.00 82.00 114 ARG A O 1
ATOM 955 N N . ARG A 1 115 ? 9.305 13.322 -8.530 1.00 83.69 115 ARG A N 1
ATOM 956 C CA . ARG A 1 115 ? 8.011 13.210 -7.859 1.00 83.69 115 ARG A CA 1
ATOM 957 C C . ARG A 1 115 ? 7.390 14.599 -7.750 1.00 83.69 115 ARG A C 1
ATOM 959 O O . ARG A 1 115 ? 8.032 15.558 -7.332 1.00 83.69 115 ARG A O 1
ATOM 966 N N . ASN A 1 116 ? 6.131 14.719 -8.158 1.00 81.94 116 ASN A N 1
ATOM 967 C CA . ASN A 1 116 ? 5.463 16.012 -8.214 1.00 81.94 116 ASN A CA 1
ATOM 968 C C . ASN A 1 116 ? 5.175 16.540 -6.799 1.00 81.94 116 ASN A C 1
ATOM 970 O O . ASN A 1 116 ? 4.213 16.113 -6.160 1.00 81.94 116 ASN A O 1
ATOM 974 N N . ARG A 1 117 ? 5.977 17.510 -6.346 1.00 80.44 117 ARG A N 1
ATOM 975 C CA . ARG A 1 117 ? 5.823 18.173 -5.042 1.00 80.44 117 ARG A CA 1
ATOM 976 C C . ARG A 1 117 ? 4.441 18.799 -4.852 1.00 80.44 117 ARG A C 1
ATOM 978 O O . ARG A 1 117 ? 3.921 18.775 -3.740 1.00 80.44 117 ARG A O 1
ATOM 985 N N . ALA A 1 118 ? 3.820 19.282 -5.930 1.00 79.25 118 ALA A N 1
ATOM 986 C CA . ALA A 1 118 ? 2.511 19.925 -5.870 1.00 79.25 118 ALA A CA 1
ATOM 987 C C . ALA A 1 118 ? 1.392 18.979 -5.400 1.00 79.25 118 ALA A C 1
ATOM 989 O O . ALA A 1 118 ? 0.394 19.452 -4.861 1.00 79.25 118 ALA A O 1
ATOM 990 N N . LYS A 1 119 ? 1.564 17.651 -5.543 1.00 79.38 119 LYS A N 1
ATOM 991 C CA . LYS A 1 119 ? 0.595 16.659 -5.044 1.00 79.38 119 LYS A CA 1
ATOM 992 C C . LYS A 1 119 ? 0.449 16.709 -3.512 1.00 79.38 119 LYS A C 1
ATOM 994 O O . LYS A 1 119 ? -0.637 16.447 -3.009 1.00 79.38 119 LYS A O 1
ATOM 999 N N . PHE A 1 120 ? 1.509 17.083 -2.788 1.00 77.00 120 PHE A N 1
ATOM 1000 C CA . PHE A 1 120 ? 1.535 17.128 -1.316 1.00 77.00 120 PHE A CA 1
ATOM 1001 C C . PHE A 1 120 ? 1.172 18.496 -0.734 1.00 77.00 120 PHE A C 1
ATOM 1003 O O . PHE A 1 120 ? 0.868 18.599 0.446 1.00 77.00 120 PHE A O 1
ATOM 1010 N N . THR A 1 121 ? 1.227 19.553 -1.545 1.00 67.19 121 THR A N 1
ATOM 1011 C CA . THR A 1 121 ? 0.966 20.935 -1.110 1.00 67.19 121 THR A CA 1
ATOM 1012 C C . THR A 1 121 ? -0.400 21.449 -1.555 1.00 67.19 121 THR A C 1
ATOM 1014 O O . THR A 1 121 ? -0.746 22.591 -1.263 1.00 67.19 121 THR A O 1
ATOM 1017 N N . GLN A 1 122 ? -1.163 20.654 -2.312 1.00 63.75 122 GLN A N 1
ATOM 1018 C CA . GLN A 1 122 ? -2.516 21.018 -2.715 1.00 63.75 122 GLN A CA 1
ATOM 1019 C C . GLN A 1 122 ? -3.400 21.137 -1.474 1.00 63.75 122 GLN A C 1
ATOM 1021 O O . GLN A 1 122 ? -3.640 20.144 -0.791 1.00 63.75 122 GLN A O 1
ATOM 1026 N N . VAL A 1 123 ? -3.892 22.350 -1.215 1.00 57.75 123 VAL A N 1
ATOM 1027 C CA . VAL A 1 123 ? -4.941 22.613 -0.228 1.00 57.75 123 VAL A CA 1
ATOM 1028 C C . VAL A 1 123 ? -6.213 21.951 -0.749 1.00 57.75 123 VAL A C 1
ATOM 1030 O O . VAL A 1 123 ? -6.887 22.490 -1.625 1.00 57.75 123 VAL A O 1
ATOM 1033 N N . SER A 1 124 ? -6.495 20.740 -0.280 1.00 61.00 124 SER A N 1
ATOM 1034 C CA . SER A 1 124 ? -7.764 20.072 -0.548 1.00 61.00 124 SER A CA 1
ATOM 1035 C C . SER A 1 124 ? -8.731 20.334 0.608 1.00 61.00 124 SER A C 1
ATOM 1037 O O . SER A 1 124 ? -8.320 20.522 1.750 1.00 61.00 124 SER A O 1
ATOM 1039 N N . PHE A 1 125 ? -10.033 20.342 0.317 1.00 62.28 125 PHE A N 1
ATOM 1040 C CA . PHE A 1 125 ? -11.073 20.353 1.354 1.00 62.28 125 PHE A CA 1
ATOM 1041 C C . PHE A 1 125 ? -11.198 18.995 2.073 1.00 62.28 125 PHE A C 1
ATOM 1043 O O . PHE A 1 125 ? -12.026 18.847 2.968 1.00 62.28 125 PHE A O 1
ATOM 1050 N N . GLN A 1 126 ? -10.417 17.991 1.662 1.00 64.81 126 GLN A N 1
ATOM 1051 C CA . GLN A 1 126 ? -10.429 16.652 2.237 1.00 64.81 126 GLN A CA 1
ATOM 1052 C C . GLN A 1 126 ? -9.402 16.544 3.365 1.00 64.81 126 GLN A C 1
ATOM 1054 O O . GLN A 1 126 ? -8.376 17.223 3.371 1.00 64.81 126 GLN A O 1
ATOM 1059 N N . ALA A 1 127 ? -9.666 15.649 4.318 1.00 71.31 127 ALA A N 1
ATOM 1060 C CA . ALA A 1 127 ? -8.699 15.344 5.363 1.00 71.31 127 ALA A CA 1
ATOM 1061 C C . ALA A 1 127 ? -7.363 14.883 4.732 1.00 71.31 127 ALA A C 1
ATOM 1063 O O . ALA A 1 127 ? -7.395 14.073 3.798 1.00 71.31 127 ALA A O 1
ATOM 1064 N N . PRO A 1 128 ? -6.196 15.319 5.250 1.00 73.06 128 PRO A N 1
ATOM 1065 C CA . PRO A 1 128 ? -4.880 14.970 4.697 1.00 73.06 128 PRO A CA 1
ATOM 1066 C C . PRO A 1 128 ? -4.672 13.464 4.463 1.00 73.06 128 PRO A C 1
ATOM 1068 O O . PRO A 1 128 ? -4.082 13.060 3.460 1.00 73.06 128 PRO A O 1
ATOM 1071 N N . ARG A 1 129 ? -5.239 12.620 5.337 1.00 81.50 129 ARG A N 1
ATOM 1072 C CA . ARG A 1 129 ? -5.276 11.156 5.197 1.00 81.50 129 ARG A CA 1
ATOM 1073 C C . ARG A 1 129 ? -5.873 10.702 3.862 1.00 81.50 129 ARG A C 1
ATOM 1075 O O . ARG A 1 129 ? -5.284 9.866 3.181 1.00 81.50 129 ARG A O 1
ATOM 1082 N N . ILE A 1 130 ? -7.031 11.242 3.481 1.00 84.38 130 ILE A N 1
ATOM 1083 C CA . ILE A 1 130 ? -7.765 10.841 2.270 1.00 84.38 130 ILE A CA 1
ATOM 1084 C C . ILE A 1 130 ? -6.957 11.218 1.025 1.00 84.38 130 ILE A C 1
ATOM 1086 O O . ILE A 1 130 ? -6.795 10.395 0.123 1.00 84.38 130 ILE A O 1
ATOM 1090 N N . GLN A 1 131 ? -6.382 12.423 1.013 1.00 86.88 131 GLN A N 1
ATOM 1091 C CA . GLN A 1 131 ? -5.535 12.904 -0.079 1.00 86.88 131 GLN A CA 1
ATOM 1092 C C . GLN A 1 131 ? -4.273 12.046 -0.242 1.00 86.88 131 GLN A C 1
ATOM 1094 O O . GLN A 1 131 ? -3.945 11.622 -1.351 1.00 86.88 131 GLN A O 1
ATOM 1099 N N . HIS A 1 132 ? -3.575 11.741 0.855 1.00 90.81 132 HIS A N 1
ATOM 1100 C CA . HIS A 1 132 ? -2.377 10.901 0.820 1.00 90.81 132 HIS A CA 1
ATOM 1101 C C . HIS A 1 132 ? -2.676 9.471 0.351 1.00 90.81 132 HIS A C 1
ATOM 1103 O O . HIS A 1 132 ? -1.929 8.932 -0.469 1.00 90.81 132 HIS A O 1
ATOM 1109 N N . LYS A 1 133 ? -3.795 8.883 0.792 1.00 92.50 133 LYS A N 1
ATOM 1110 C CA . LYS A 1 133 ? -4.279 7.580 0.312 1.00 92.50 133 LYS A CA 1
ATOM 1111 C C . LYS A 1 133 ? -4.536 7.573 -1.195 1.00 92.50 133 LYS A C 1
ATOM 1113 O O . LYS A 1 133 ? -4.050 6.675 -1.883 1.00 92.50 133 LYS A O 1
ATOM 1118 N N . ALA A 1 134 ? -5.207 8.597 -1.722 1.00 91.25 134 ALA A N 1
ATOM 1119 C CA . ALA A 1 134 ? -5.459 8.725 -3.156 1.00 91.25 134 ALA A CA 1
ATOM 1120 C C . ALA A 1 134 ? -4.155 8.826 -3.967 1.00 91.25 134 ALA A C 1
ATOM 1122 O O . ALA A 1 134 ? -3.989 8.126 -4.967 1.00 91.25 134 ALA A O 1
ATOM 1123 N N . ILE A 1 135 ? -3.199 9.645 -3.509 1.00 91.88 135 ILE A N 1
ATOM 1124 C CA . ILE A 1 135 ? -1.883 9.793 -4.153 1.00 91.88 135 ILE A CA 1
ATOM 1125 C C . ILE A 1 135 ? -1.130 8.461 -4.167 1.00 91.88 135 ILE A C 1
ATOM 1127 O O . ILE A 1 135 ? -0.569 8.087 -5.197 1.00 91.88 135 ILE A O 1
ATOM 1131 N N . LEU A 1 136 ? -1.114 7.741 -3.042 1.00 94.31 136 LEU A N 1
ATOM 1132 C CA . LEU A 1 136 ? -0.451 6.443 -2.952 1.00 94.31 136 LEU A CA 1
ATOM 1133 C C . LEU A 1 136 ? -1.052 5.441 -3.946 1.00 94.31 136 LEU A C 1
ATOM 1135 O O . LEU A 1 136 ? -0.300 4.791 -4.671 1.00 94.31 136 LEU A O 1
ATOM 1139 N N . LEU A 1 137 ? -2.383 5.327 -4.001 1.00 95.31 137 LEU A N 1
ATOM 1140 C CA . LEU A 1 137 ? -3.058 4.400 -4.913 1.00 95.31 137 LEU A CA 1
ATOM 1141 C C . LEU A 1 137 ? -2.781 4.720 -6.382 1.00 95.31 137 LEU A C 1
ATOM 1143 O O . LEU A 1 137 ? -2.442 3.812 -7.142 1.00 95.31 137 LEU A O 1
ATOM 1147 N N . ASP A 1 138 ? -2.871 5.995 -6.766 1.00 93.31 138 ASP A N 1
ATOM 1148 C CA . ASP A 1 138 ? -2.560 6.467 -8.120 1.00 93.31 138 ASP A CA 1
ATOM 1149 C C . ASP A 1 138 ? -1.125 6.097 -8.527 1.00 93.31 138 ASP A C 1
ATOM 1151 O O . ASP A 1 138 ? -0.880 5.530 -9.597 1.00 93.31 138 ASP A O 1
ATOM 1155 N N . GLU A 1 139 ? -0.161 6.354 -7.641 1.00 93.31 139 GLU A N 1
ATOM 1156 C CA . GLU A 1 139 ? 1.246 6.064 -7.897 1.00 93.31 139 GLU A CA 1
ATOM 1157 C C . GLU A 1 139 ? 1.556 4.568 -7.962 1.00 93.31 139 GLU A C 1
ATOM 1159 O O . GLU A 1 139 ? 2.392 4.157 -8.771 1.00 93.31 139 GLU A O 1
ATOM 1164 N N . LEU A 1 140 ? 0.932 3.755 -7.107 1.00 95.88 140 LEU A N 1
ATOM 1165 C CA . LEU A 1 140 ? 1.105 2.304 -7.128 1.00 95.88 140 LEU A CA 1
ATOM 1166 C C . LEU A 1 140 ? 0.513 1.722 -8.411 1.00 95.88 140 LEU A C 1
ATOM 1168 O O . LEU A 1 140 ? 1.217 1.031 -9.148 1.00 95.88 140 LEU A O 1
ATOM 1172 N N . LYS A 1 141 ? -0.733 2.065 -8.741 1.00 95.12 141 LYS A N 1
ATOM 1173 C CA . LYS A 1 141 ? -1.394 1.564 -9.948 1.00 95.12 141 LYS A CA 1
ATOM 1174 C C . LYS A 1 141 ? -0.624 1.951 -11.215 1.00 95.12 141 LYS A C 1
ATOM 1176 O O . LYS A 1 141 ? -0.285 1.085 -12.021 1.00 95.12 141 LYS A O 1
ATOM 1181 N N . SER A 1 142 ? -0.229 3.222 -11.330 1.00 93.31 142 SER A N 1
ATOM 1182 C CA . SER A 1 142 ? 0.584 3.718 -12.449 1.00 93.31 142 SER A CA 1
ATOM 1183 C C . SER A 1 142 ? 1.930 2.996 -12.563 1.00 93.31 142 SER A C 1
ATOM 1185 O O . SER A 1 142 ? 2.382 2.675 -13.667 1.00 93.31 142 SER A O 1
ATOM 1187 N N . ALA A 1 143 ? 2.584 2.718 -11.430 1.00 93.31 143 ALA A N 1
ATOM 1188 C CA . ALA A 1 143 ? 3.847 1.990 -11.410 1.00 93.31 143 ALA A CA 1
ATOM 1189 C C . ALA A 1 143 ? 3.678 0.532 -11.864 1.00 93.31 143 ALA A C 1
ATOM 1191 O O . ALA A 1 143 ? 4.505 0.056 -12.644 1.00 93.31 143 ALA A O 1
ATOM 1192 N N . ARG A 1 144 ? 2.605 -0.161 -11.450 1.00 94.19 144 ARG A N 1
ATOM 1193 C CA . ARG A 1 144 ? 2.335 -1.539 -11.897 1.00 94.19 144 ARG A CA 1
ATOM 1194 C C . ARG A 1 144 ? 2.032 -1.594 -13.388 1.00 94.19 144 ARG A C 1
ATOM 1196 O O . ARG A 1 144 ? 2.594 -2.428 -14.089 1.00 94.19 144 ARG A O 1
ATOM 1203 N N . GLU A 1 145 ? 1.214 -0.677 -13.899 1.00 93.62 145 GLU A N 1
ATOM 1204 C CA . GLU A 1 145 ? 0.921 -0.585 -15.334 1.00 93.62 145 GLU A CA 1
ATOM 1205 C C . GLU A 1 145 ? 2.173 -0.266 -16.161 1.00 93.62 145 GLU A C 1
ATOM 1207 O O . GLU A 1 145 ? 2.351 -0.756 -17.278 1.00 93.62 145 GLU A O 1
ATOM 1212 N N . GLN A 1 146 ? 3.070 0.574 -15.639 1.00 91.19 146 GLN A N 1
ATOM 1213 C CA . GLN A 1 146 ? 4.347 0.832 -16.293 1.00 91.19 146 GLN A CA 1
ATOM 1214 C C . GLN A 1 146 ? 5.249 -0.404 -16.291 1.00 91.19 146 GLN A C 1
ATOM 1216 O O . GLN A 1 146 ? 5.893 -0.656 -17.309 1.00 91.19 146 GLN A O 1
ATOM 1221 N N . GLN A 1 147 ? 5.291 -1.153 -15.187 1.00 90.38 147 GLN A N 1
ATOM 1222 C CA . GLN A 1 147 ? 6.061 -2.390 -15.085 1.00 90.38 147 GLN A CA 1
ATOM 1223 C C . GLN A 1 147 ? 5.543 -3.434 -16.077 1.00 90.38 147 GLN A C 1
ATOM 1225 O O . GLN A 1 147 ? 6.302 -3.862 -16.939 1.00 90.38 147 GLN A O 1
ATOM 1230 N N . LYS A 1 148 ? 4.229 -3.688 -16.085 1.00 88.88 148 LYS A N 1
ATOM 1231 C CA . LYS A 1 148 ? 3.580 -4.598 -17.038 1.00 88.88 148 LYS A CA 1
ATOM 1232 C C . LYS A 1 148 ? 3.936 -4.264 -18.492 1.00 88.88 148 LYS A C 1
ATOM 1234 O O . LYS A 1 148 ? 4.357 -5.132 -19.243 1.00 88.88 148 LYS A O 1
ATOM 1239 N N . ARG A 1 149 ? 3.878 -2.980 -18.873 1.00 88.62 149 ARG A N 1
ATOM 1240 C CA . ARG A 1 149 ? 4.272 -2.528 -20.224 1.00 88.62 149 ARG A CA 1
ATOM 1241 C C . ARG A 1 149 ? 5.754 -2.733 -20.542 1.00 88.62 149 ARG A C 1
ATOM 1243 O O . ARG A 1 149 ? 6.115 -2.777 -21.716 1.00 88.62 149 ARG A O 1
ATOM 1250 N N . ARG A 1 150 ? 6.641 -2.743 -19.543 1.00 87.44 150 ARG A N 1
ATOM 1251 C CA . ARG A 1 150 ? 8.068 -3.045 -19.745 1.00 87.44 150 ARG A CA 1
ATOM 1252 C C . ARG A 1 150 ? 8.270 -4.540 -19.934 1.00 87.44 150 ARG A C 1
ATOM 1254 O O . ARG A 1 150 ? 8.996 -4.906 -20.850 1.00 87.44 150 ARG A O 1
ATOM 1261 N N . ASP A 1 151 ? 7.584 -5.351 -19.140 1.00 86.75 151 ASP A N 1
ATOM 1262 C CA . ASP A 1 151 ? 7.663 -6.809 -19.213 1.00 86.75 151 ASP A CA 1
ATOM 1263 C C . ASP A 1 151 ? 7.104 -7.316 -20.554 1.00 86.75 151 ASP A C 1
ATOM 1265 O O . ASP A 1 151 ? 7.783 -8.055 -21.258 1.00 86.75 151 ASP A O 1
ATOM 1269 N N . GLU A 1 152 ? 5.961 -6.787 -21.009 1.00 85.06 152 GLU A N 1
ATOM 1270 C CA . GLU A 1 152 ? 5.386 -7.083 -22.336 1.00 85.06 152 GLU A CA 1
ATOM 1271 C C . GLU A 1 152 ? 6.344 -6.740 -23.494 1.00 85.06 152 GLU A C 1
ATOM 1273 O O . GLU A 1 152 ? 6.427 -7.466 -24.488 1.00 85.06 152 GLU A O 1
ATOM 1278 N N . ARG A 1 153 ? 7.088 -5.627 -23.382 1.00 81.94 153 ARG A N 1
ATOM 1279 C CA . ARG A 1 153 ? 8.101 -5.234 -24.379 1.00 81.94 153 ARG A CA 1
ATOM 1280 C C . ARG A 1 153 ? 9.333 -6.130 -24.330 1.00 81.94 153 ARG A C 1
ATOM 1282 O O . ARG A 1 153 ? 9.931 -6.359 -25.377 1.00 81.94 153 ARG A O 1
ATOM 1289 N N . ALA A 1 154 ? 9.729 -6.582 -23.142 1.00 81.88 154 ALA A N 1
ATOM 1290 C CA . ALA A 1 154 ? 10.867 -7.475 -22.957 1.00 81.88 154 ALA A CA 1
ATOM 1291 C C . ALA A 1 154 ? 10.577 -8.881 -23.504 1.00 81.88 154 ALA A C 1
ATOM 1293 O O . ALA A 1 154 ? 11.463 -9.488 -24.096 1.00 81.88 154 ALA A O 1
ATOM 1294 N N . ASP A 1 155 ? 9.328 -9.341 -23.396 1.00 77.62 155 ASP A N 1
ATOM 1295 C CA . ASP A 1 155 ? 8.847 -10.613 -23.953 1.00 77.62 155 ASP A CA 1
ATOM 1296 C C . ASP A 1 155 ? 8.686 -10.585 -25.492 1.00 77.62 155 ASP A C 1
ATOM 1298 O O . ASP A 1 155 ? 8.359 -11.579 -26.131 1.00 77.62 155 ASP A O 1
ATOM 1302 N N . GLY A 1 156 ? 8.905 -9.429 -26.135 1.00 65.38 156 GLY A N 1
ATOM 1303 C CA . GLY A 1 156 ? 8.813 -9.279 -27.594 1.00 65.38 156 GLY A CA 1
ATOM 1304 C C . GLY A 1 156 ? 7.385 -9.325 -28.156 1.00 65.38 156 GLY A C 1
ATOM 1305 O O . GLY A 1 156 ? 7.203 -9.245 -29.370 1.00 65.38 156 GLY A O 1
ATOM 1306 N N . SER A 1 157 ? 6.374 -9.403 -27.287 1.00 60.19 157 SER A N 1
ATOM 1307 C CA . SER A 1 157 ? 4.952 -9.481 -27.649 1.00 60.19 157 SER A CA 1
ATOM 1308 C C . SER A 1 157 ? 4.373 -8.170 -28.199 1.00 60.19 157 SER A C 1
ATOM 1310 O O . SER A 1 157 ? 3.324 -8.179 -28.839 1.00 60.19 157 SER A O 1
ATOM 1312 N N . VAL A 1 158 ? 5.049 -7.034 -27.982 1.00 59.41 158 VAL A N 1
ATOM 1313 C CA . VAL A 1 158 ? 4.605 -5.722 -28.475 1.00 59.41 158 VAL A CA 1
ATOM 1314 C C . VAL A 1 158 ? 5.132 -5.497 -29.895 1.00 59.41 158 VAL A C 1
ATOM 1316 O O . VAL A 1 158 ? 6.341 -5.306 -30.065 1.00 59.41 158 VAL A O 1
ATOM 1319 N N . PRO A 1 159 ? 4.262 -5.423 -30.923 1.00 59.41 159 PRO A N 1
ATOM 1320 C CA . PRO A 1 159 ? 4.695 -5.085 -32.269 1.00 59.41 159 PRO A CA 1
ATOM 1321 C C . PRO A 1 159 ? 5.356 -3.707 -32.254 1.00 59.41 159 PRO A C 1
ATOM 1323 O O . PRO A 1 159 ? 4.759 -2.716 -31.818 1.00 59.41 159 PRO A O 1
ATOM 1326 N N . LEU A 1 160 ? 6.598 -3.630 -32.731 1.00 62.28 160 LEU A N 1
ATOM 1327 C CA . LEU A 1 160 ? 7.287 -2.360 -32.935 1.00 62.28 160 LEU A CA 1
ATOM 1328 C C . LEU A 1 160 ? 6.458 -1.508 -33.901 1.00 62.28 160 LEU A C 1
ATOM 1330 O O . LEU A 1 160 ? 6.456 -1.730 -35.112 1.00 62.28 160 LEU A O 1
ATOM 1334 N N . LYS A 1 161 ? 5.746 -0.515 -33.362 1.00 63.19 161 LYS A N 1
ATOM 1335 C CA . LYS A 1 161 ? 4.965 0.433 -34.157 1.00 63.19 161 LYS A CA 1
ATOM 1336 C C . LYS A 1 161 ? 5.922 1.434 -34.803 1.00 63.19 161 LYS A C 1
ATOM 1338 O O . LYS A 1 161 ? 6.159 2.527 -34.293 1.00 63.19 161 LYS A O 1
ATOM 1343 N N . LEU A 1 162 ? 6.536 1.016 -35.904 1.00 71.19 162 LEU A N 1
ATOM 1344 C CA . LEU A 1 162 ? 7.416 1.857 -36.706 1.00 71.19 162 LEU A CA 1
ATOM 1345 C C . LEU A 1 162 ? 6.588 2.945 -37.398 1.00 71.19 162 LEU A C 1
ATOM 1347 O O . LEU A 1 162 ? 5.489 2.691 -37.892 1.00 71.19 162 LEU A O 1
ATOM 1351 N N . SER A 1 163 ? 7.115 4.169 -37.459 1.00 77.06 163 SER A N 1
ATOM 1352 C CA . SER A 1 163 ? 6.477 5.223 -38.250 1.00 77.06 163 SER A CA 1
ATOM 1353 C C . SER A 1 163 ? 6.520 4.862 -39.741 1.00 77.06 163 SER A C 1
ATOM 1355 O O . SER A 1 163 ? 7.464 4.220 -40.208 1.00 77.06 163 SER A O 1
ATOM 1357 N N . GLY A 1 164 ? 5.538 5.323 -40.522 1.00 75.12 164 GLY A N 1
ATOM 1358 C CA . GLY A 1 164 ? 5.470 5.019 -41.959 1.00 75.12 164 GLY A CA 1
ATOM 1359 C C . GLY A 1 164 ? 6.711 5.461 -42.753 1.00 75.12 164 GLY A C 1
ATOM 1360 O O . GLY A 1 164 ? 7.046 4.851 -43.765 1.00 75.12 164 GLY A O 1
ATOM 1361 N N . LYS A 1 165 ? 7.445 6.478 -42.272 1.00 80.75 165 LYS A N 1
ATOM 1362 C CA . LYS A 1 165 ? 8.736 6.889 -42.854 1.00 80.75 165 LYS A CA 1
ATOM 1363 C C . LYS A 1 165 ? 9.821 5.830 -42.650 1.00 80.75 165 LYS A C 1
ATOM 1365 O O . LYS A 1 165 ? 10.530 5.510 -43.599 1.00 80.75 165 LYS A O 1
ATOM 1370 N N . ILE A 1 166 ? 9.913 5.272 -41.443 1.00 80.31 166 ILE A N 1
ATOM 1371 C CA . ILE A 1 166 ? 10.882 4.217 -41.116 1.00 80.31 166 ILE A CA 1
ATOM 1372 C C . ILE A 1 166 ? 10.539 2.940 -41.890 1.00 80.31 166 ILE A C 1
ATOM 1374 O O . ILE A 1 166 ? 11.435 2.293 -42.422 1.00 80.31 166 ILE A O 1
ATOM 1378 N N . HIS A 1 167 ? 9.248 2.629 -42.046 1.00 79.25 167 HIS A N 1
ATOM 1379 C CA . HIS A 1 167 ? 8.800 1.483 -42.840 1.00 79.25 167 HIS A CA 1
ATOM 1380 C C . HIS A 1 167 ? 9.231 1.598 -44.312 1.00 79.25 167 HIS A C 1
ATOM 1382 O O . HIS A 1 167 ? 9.882 0.700 -44.839 1.00 79.25 167 HIS A O 1
ATOM 1388 N N . LYS A 1 168 ? 8.992 2.752 -44.952 1.00 82.31 168 LYS A N 1
ATOM 1389 C CA . LYS A 1 168 ? 9.416 3.001 -46.343 1.00 82.31 168 LYS A CA 1
ATOM 1390 C C . LYS A 1 168 ? 10.935 2.970 -46.528 1.00 82.31 168 LYS A C 1
ATOM 1392 O O . LYS A 1 168 ? 11.414 2.490 -47.554 1.00 82.31 168 LYS A O 1
ATOM 1397 N N . GLN A 1 169 ? 11.699 3.471 -45.556 1.00 83.06 169 GLN A N 1
ATOM 1398 C CA . GLN A 1 169 ? 13.162 3.391 -45.598 1.00 83.06 169 GLN A CA 1
ATOM 1399 C C . GLN A 1 169 ? 13.655 1.948 -45.481 1.00 83.06 169 GLN A C 1
ATOM 1401 O O . GLN A 1 169 ? 14.503 1.538 -46.271 1.00 83.06 169 GLN A O 1
ATOM 1406 N N . LEU A 1 170 ? 13.098 1.165 -44.555 1.00 82.19 170 LEU A N 1
ATOM 1407 C CA . LEU A 1 170 ? 13.438 -0.250 -44.407 1.00 82.19 170 LEU A CA 1
ATOM 1408 C C . LEU A 1 170 ? 13.074 -1.052 -45.660 1.00 82.19 170 LEU A C 1
ATOM 1410 O O . LEU A 1 170 ? 13.888 -1.844 -46.126 1.00 82.19 170 LEU A O 1
ATOM 1414 N N . GLU A 1 171 ? 11.915 -0.794 -46.268 1.00 81.88 171 GLU A N 1
ATOM 1415 C CA . GLU A 1 171 ? 11.532 -1.416 -47.538 1.00 81.88 171 GLU A CA 1
ATOM 1416 C C . GLU A 1 171 ? 12.460 -1.031 -48.701 1.00 81.88 171 GLU A C 1
ATOM 1418 O O . GLU A 1 171 ? 12.736 -1.857 -49.570 1.00 81.88 171 GLU A O 1
ATOM 1423 N N . SER A 1 172 ? 12.929 0.219 -48.751 1.00 82.94 172 SER A N 1
ATOM 1424 C CA . SER A 1 172 ? 13.885 0.678 -49.768 1.00 82.94 172 SER A CA 1
ATOM 1425 C C . SER A 1 172 ? 15.241 -0.024 -49.619 1.00 82.94 172 SER A C 1
ATOM 1427 O O . SER A 1 172 ? 15.804 -0.512 -50.598 1.00 82.94 172 SER A O 1
ATOM 1429 N N . ILE A 1 173 ? 15.725 -0.162 -48.380 1.00 82.62 173 ILE A N 1
ATOM 1430 C CA . ILE A 1 173 ? 16.978 -0.861 -48.055 1.00 82.62 173 ILE A CA 1
ATOM 1431 C C . ILE A 1 173 ? 16.863 -2.372 -48.312 1.00 82.62 173 ILE A C 1
ATOM 1433 O O . ILE A 1 173 ? 17.802 -2.990 -48.807 1.00 82.62 173 ILE A O 1
ATOM 1437 N N . ALA A 1 174 ? 15.719 -2.983 -48.001 1.00 80.50 174 ALA A N 1
ATOM 1438 C CA . ALA A 1 174 ? 15.475 -4.399 -48.266 1.00 80.50 174 ALA A CA 1
ATOM 1439 C C . ALA A 1 174 ? 15.476 -4.692 -49.776 1.00 80.50 174 ALA A C 1
ATOM 1441 O O . ALA A 1 174 ? 16.145 -5.623 -50.228 1.00 80.50 174 ALA A O 1
ATOM 1442 N N . ARG A 1 175 ? 14.816 -3.830 -50.567 1.00 79.62 175 ARG A N 1
ATOM 1443 C CA . ARG A 1 175 ? 14.808 -3.907 -52.035 1.00 79.62 175 ARG A CA 1
ATOM 1444 C C . ARG A 1 175 ? 16.199 -3.728 -52.640 1.00 79.62 175 ARG A C 1
ATOM 1446 O O . ARG A 1 175 ? 16.564 -4.502 -53.518 1.00 79.62 175 ARG A O 1
ATOM 1453 N N . SER A 1 176 ? 16.994 -2.772 -52.156 1.00 82.75 176 SER A N 1
ATOM 1454 C CA . SER A 1 176 ? 18.355 -2.551 -52.671 1.00 82.75 176 SER A CA 1
ATOM 1455 C C . SER A 1 176 ? 19.334 -3.678 -52.325 1.00 82.75 176 SER A C 1
ATOM 1457 O O . SER A 1 176 ? 20.340 -3.843 -53.008 1.00 82.75 176 SER A O 1
ATOM 1459 N N . ARG A 1 177 ? 19.030 -4.482 -51.298 1.00 82.69 177 ARG A N 1
ATOM 1460 C CA . ARG A 1 177 ? 19.824 -5.648 -50.879 1.00 82.69 177 ARG A CA 1
ATOM 1461 C C . ARG A 1 177 ? 19.265 -6.991 -51.367 1.00 82.69 177 ARG A C 1
ATOM 1463 O O . ARG A 1 177 ? 19.805 -8.027 -50.995 1.00 82.69 177 ARG A O 1
ATOM 1470 N N . GLY A 1 178 ? 18.197 -6.992 -52.171 1.00 75.44 178 GLY A N 1
ATOM 1471 C CA . GLY A 1 178 ? 17.591 -8.212 -52.721 1.00 75.44 178 GLY A CA 1
ATOM 1472 C C . GLY A 1 178 ? 16.892 -9.110 -51.692 1.00 75.44 178 GLY A C 1
ATOM 1473 O O . GLY A 1 178 ? 16.599 -10.265 -51.989 1.00 75.44 178 GLY A O 1
ATOM 1474 N N . VAL A 1 179 ? 16.613 -8.607 -50.485 1.00 70.50 179 VAL A N 1
ATOM 1475 C CA . VAL A 1 179 ? 15.921 -9.362 -49.431 1.00 70.50 179 VAL A CA 1
ATOM 1476 C C . VAL A 1 179 ? 14.432 -9.029 -49.507 1.00 70.50 179 VAL A C 1
ATOM 1478 O O . VAL A 1 179 ? 14.043 -7.887 -49.264 1.00 70.50 179 VAL A O 1
ATOM 1481 N N . LEU A 1 180 ? 13.581 -10.005 -49.845 1.00 58.53 180 LEU A N 1
ATOM 1482 C CA . LEU A 1 180 ? 12.131 -9.795 -49.813 1.00 58.53 180 LEU A CA 1
ATOM 1483 C C . LEU A 1 180 ? 11.678 -9.554 -48.361 1.00 58.53 180 LEU A C 1
ATOM 1485 O O . LEU A 1 180 ? 11.956 -10.393 -47.499 1.00 58.53 180 LEU A O 1
ATOM 1489 N N . PRO A 1 181 ? 10.951 -8.460 -48.069 1.00 55.84 181 PRO A N 1
ATOM 1490 C CA . PRO A 1 181 ? 10.332 -8.286 -46.764 1.00 55.84 181 PRO A CA 1
ATOM 1491 C C . PRO A 1 181 ? 9.374 -9.456 -46.515 1.00 55.84 181 PRO A C 1
ATOM 1493 O O . PRO A 1 181 ? 8.467 -9.698 -47.316 1.00 55.84 181 PRO A O 1
ATOM 1496 N N . LYS A 1 182 ? 9.567 -10.205 -45.421 1.00 53.31 182 LYS A N 1
ATOM 1497 C CA . LYS A 1 182 ? 8.564 -11.179 -44.974 1.00 53.31 182 LYS A CA 1
ATOM 1498 C C . LYS A 1 182 ? 7.277 -10.405 -44.699 1.00 53.31 182 LYS A C 1
ATOM 1500 O O . LYS A 1 182 ? 7.273 -9.523 -43.844 1.00 53.31 182 LYS A O 1
ATOM 1505 N N . LYS A 1 183 ? 6.206 -10.725 -45.432 1.00 46.34 183 LYS A N 1
ATOM 1506 C CA . LYS A 1 183 ? 4.860 -10.234 -45.129 1.00 46.34 183 LYS A CA 1
ATOM 1507 C C . LYS A 1 183 ? 4.547 -10.620 -43.683 1.00 46.34 183 LYS A C 1
ATOM 1509 O O . LYS A 1 183 ? 4.474 -11.806 -43.372 1.00 46.34 183 LYS A O 1
ATOM 1514 N N . THR A 1 184 ? 4.411 -9.637 -42.803 1.00 40.38 184 THR A N 1
ATOM 1515 C CA . THR A 1 184 ? 3.734 -9.839 -41.523 1.00 40.38 184 THR A CA 1
ATOM 1516 C C . THR A 1 184 ? 2.271 -10.113 -41.852 1.00 40.38 184 THR A C 1
ATOM 1518 O O . THR A 1 184 ? 1.639 -9.282 -42.503 1.00 40.38 184 THR A O 1
ATOM 1521 N N . ALA A 1 185 ? 1.796 -11.313 -41.513 1.00 34.91 185 ALA A N 1
ATOM 1522 C CA . ALA A 1 185 ? 0.399 -11.702 -41.656 1.00 34.91 185 ALA A CA 1
ATOM 1523 C C . ALA A 1 185 ? -0.496 -10.763 -40.829 1.00 34.91 185 ALA A C 1
ATOM 1525 O O . ALA A 1 185 ? -0.077 -10.317 -39.758 1.00 34.91 185 ALA A O 1
ATOM 1526 N N . GLU A 1 186 ? -1.662 -10.443 -41.395 1.00 33.50 186 GLU A N 1
ATOM 1527 C CA . GLU A 1 186 ? -2.770 -9.724 -40.749 1.00 33.50 186 GLU A CA 1
ATOM 1528 C C . GLU A 1 186 ? -3.301 -10.462 -39.516 1.00 33.50 186 GLU A C 1
ATOM 1530 O O . GLU A 1 186 ? -3.291 -11.716 -39.526 1.00 33.50 186 GLU A O 1
#

Sequence (186 aa):
MRTVHPDKIYREIIWFCSSYLLKSGPEATRTIINSVFSEWASINNDYPSPFSWVDSRDSEQCDWLWNAMQVRCVGTPLNPLTPEQKYWFACATFDNWEGWNEQQVQFLLESNPRRNRAKFTQVSFQAPRIQHKAILLDELKSAREQQKRRDERADGSVPLKLSGKIHKQLESIARSRGVLPKKTAE

Secondary structure (DSSP, 8-state):
-----HHHHHHHHHHIIIIIIHHT-HHHHHHHHHHHHHHHHHHHHH-S-TTTTS-TT-HHHHHHHHHHHHHTT---S----SHHHHHHHHHHHHHH-----HHHHHHHHHH-TTS-THHHH---SS-HHHHHHHHHHHHHHHHHHHHHHHHHHHTT-S-----HHHHHHHHHHHHHTT-PPP----

Foldseek 3Di:
DDAPPVVVVVVVVCCCVVPVLVVCDDVVVVVVVVVVVVLVVVLCVLPVDLVPVADLQDQVSLVLLLVLCVLLVQADPHDQDGSNRSVVRSVVSLSPDQADDPVSLVVNCVVPVPPDPVLQVDPDPDRSSSSRSVVSSVVSVVVVVVVVVVVCVVVVVDPPPDDPVVVVVVCVVCVVVVHDPDPDDD

pLDDT: mean 80.98, std 14.47, range [28.48, 96.44]

Organism: Escherichia coli (NCBI:txid562)

Radius of gyration: 25.03 Å; chains: 1; bounding box: 42×38×85 Å